Protein AF-A0A6N7PHY9-F1 (afdb_monomer)

pLDDT: mean 91.5, std 14.84, range [43.78, 98.75]

Radius of gyration: 33.47 Å; Cα contacts (8 Å, |Δi|>4): 205; chains: 1; bounding box: 88×59×84 Å

Mean predicted aligned error: 7.91 Å

Sequence (239 aa):
MQRPNRNTIPSKCLDLAGYSERMLGKFSPSIVLMALAAKMKAGAAALAASQQAYEQAVRDILPARVDVKYENFVSDRRVRLTQQKAEIADGRRGGPIATLLFPEGSAPITKLVGASQVKAMVDLEGRLDVAEASWPEAQAEKAEIEERRKQYEAALESRQLAAQKARNLRVARDAAKEAFLTMYVEVMSRVAAEFPRDKPTQDLFFDEVRTRSALATADASDGDEAESDESLESSTTTA

Solvent-accessible surface area (backbone atoms only — not comparable to full-atom values): 13081 Å² total; per-residue (Å²): 133,60,74,83,53,96,82,54,53,70,68,61,54,43,52,42,33,53,50,23,26,57,44,28,54,72,43,66,89,38,67,68,41,41,53,46,20,55,51,38,47,53,39,38,50,52,31,49,54,30,46,51,52,23,53,50,32,56,56,56,35,50,62,32,53,50,45,36,54,51,34,51,52,54,39,39,50,47,53,50,51,52,47,52,52,31,16,56,76,50,74,37,84,74,22,72,58,20,34,68,60,29,77,78,48,58,58,82,42,60,72,44,64,70,69,62,23,49,52,46,48,53,58,40,42,58,35,26,63,68,37,32,86,83,34,72,64,29,57,61,53,32,54,54,50,52,51,39,44,52,54,33,51,50,25,49,50,50,35,50,52,32,53,50,51,25,53,53,30,46,52,52,27,53,51,36,45,53,52,34,49,53,50,52,54,49,48,53,53,50,48,44,65,74,40,70,91,40,58,74,65,52,50,66,40,54,63,75,70,74,48,74,71,56,50,61,52,50,72,64,66,82,73,81,87,86,87,83,86,85,88,81,88,82,84,90,82,88,135

Organism: NCBI:txid889282

Nearest PDB structures (foldseek):
  3zx6-assembly1_A  TM=3.505E-01  e=4.335E+00  Archaeoglobus fulgidus DSM 4304
  3ja6-assembly1_I  TM=2.447E-01  e=2.366E+00  Escherichia coli
  6h2e-assembly1_P-2  TM=2.702E-01  e=4.542E+00  Aeromonas hydrophila subsp. hydrophila AL09-71
  8tid-assembly1_C  TM=2.478E-01  e=6.593E+00  Tetrahymena thermophila

Foldseek 3Di:
DDADDLPQDLVLLLVQLVLLLVLLVVPVVDPLSPVLSVLSVVLSVQLVVLVVQLVVLVVQLVVLVVQLVVLLVVLLVLLLVVLVVQCVLQVHRCHPLSCLLQVPHSCCLSVDGDPSNLVVLVVSLVSLVVCCVVPVCSVVSSVVSVVSSVSNNVSSVSSVVSVVSSVVSVVSSSVSVVVSSVSSVVSLVSLCVVPPPCVVSSVSSGDDPQDPVNVVVVVVVVPPPPDDDDDDDDDDDDD

Secondary structure (DSSP, 8-state):
-PPP-TTS-HHHHHHHHHHHHHHHHTTTT-HHHHHHHHHHHHHHHHHHHHHHHHHHHHHTHHHHHHHHHHHHHHHHHHHHHHHHHHHHHTTSTT-HHHHHH-TT-SHHHHT--THHHHHHHHHHHHHHHHHTTT-TTHHHHHHHHHHHHHHHHHHHHHHHHHHHHHHHHHHHHHHHHHHHHHHHHHHHHHHHHHSTT-HHHHHTTS-----HHHHHHHTTTSS-SS-------------

Structure (mmCIF, N/CA/C/O backbone):
data_AF-A0A6N7PHY9-F1
#
_entry.id   AF-A0A6N7PHY9-F1
#
loop_
_atom_site.group_PDB
_atom_site.id
_atom_site.type_symbol
_atom_site.label_atom_id
_atom_site.label_alt_id
_atom_site.label_comp_id
_atom_site.label_asym_id
_atom_site.label_entity_id
_atom_site.label_seq_id
_atom_site.pdbx_PDB_ins_code
_atom_site.Cartn_x
_atom_site.Cartn_y
_atom_site.Cartn_z
_atom_site.occupancy
_atom_site.B_iso_or_equiv
_atom_site.auth_seq_id
_atom_site.auth_comp_id
_atom_site.auth_asym_id
_atom_site.auth_atom_id
_atom_site.pdbx_PDB_model_num
ATOM 1 N N . MET A 1 1 ? 32.110 -1.539 -24.414 1.00 69.19 1 MET A N 1
ATOM 2 C CA . MET A 1 1 ? 31.009 -0.948 -23.629 1.00 69.19 1 MET A CA 1
ATOM 3 C C . MET A 1 1 ? 30.272 -1.939 -22.747 1.00 69.19 1 MET A C 1
ATOM 5 O O . MET A 1 1 ? 29.957 -3.045 -23.184 1.00 69.19 1 MET A O 1
ATOM 9 N N . GLN A 1 2 ? 29.970 -1.524 -21.515 1.00 79.69 2 GLN A N 1
ATOM 10 C CA . GLN A 1 2 ? 29.138 -2.288 -20.586 1.00 79.69 2 GLN A CA 1
ATOM 11 C C . GLN A 1 2 ? 27.660 -2.159 -20.975 1.00 79.69 2 GLN A C 1
ATOM 13 O O . GLN A 1 2 ? 27.158 -1.056 -21.157 1.00 79.69 2 GLN A O 1
ATOM 18 N N . ARG A 1 3 ? 26.957 -3.287 -21.109 1.00 90.00 3 ARG A N 1
ATOM 19 C CA . ARG A 1 3 ? 25.518 -3.305 -21.414 1.00 90.00 3 ARG A CA 1
ATOM 20 C C . ARG A 1 3 ? 24.707 -3.117 -20.129 1.00 90.00 3 ARG A C 1
ATOM 22 O O . ARG A 1 3 ? 25.119 -3.660 -19.095 1.00 90.00 3 ARG A O 1
ATOM 29 N N . PRO A 1 4 ? 23.560 -2.412 -20.166 1.00 93.38 4 PRO A N 1
ATOM 30 C CA . PRO A 1 4 ? 22.650 -2.413 -19.031 1.00 93.38 4 PRO A CA 1
ATOM 31 C C . PRO A 1 4 ? 22.212 -3.852 -18.737 1.00 93.38 4 PRO A C 1
ATOM 33 O O . PRO A 1 4 ? 22.078 -4.682 -19.639 1.00 93.38 4 PRO A O 1
ATOM 36 N N . ASN A 1 5 ? 22.032 -4.167 -17.459 1.00 94.75 5 ASN A N 1
ATOM 37 C CA . ASN A 1 5 ? 21.693 -5.508 -16.996 1.00 94.75 5 ASN A CA 1
ATOM 38 C C . ASN A 1 5 ? 20.567 -5.457 -15.955 1.00 94.75 5 ASN A C 1
ATOM 40 O O . ASN A 1 5 ? 20.049 -4.393 -15.608 1.00 94.75 5 ASN A O 1
ATOM 44 N N . ARG A 1 6 ? 20.194 -6.624 -15.420 1.00 94.62 6 ARG A N 1
ATOM 45 C CA . ARG A 1 6 ? 19.128 -6.744 -14.413 1.00 94.62 6 ARG A CA 1
ATOM 46 C C . ARG A 1 6 ? 19.364 -5.914 -13.151 1.00 94.62 6 ARG A C 1
ATOM 48 O O . ARG A 1 6 ? 18.397 -5.540 -12.494 1.00 94.62 6 ARG A O 1
ATOM 55 N N . ASN A 1 7 ? 20.611 -5.575 -12.837 1.00 94.19 7 ASN A N 1
ATOM 56 C CA . ASN A 1 7 ? 20.977 -4.784 -11.664 1.00 94.19 7 ASN A CA 1
ATOM 57 C C . ASN A 1 7 ? 21.018 -3.274 -11.954 1.00 94.19 7 ASN A C 1
ATOM 59 O O . ASN A 1 7 ? 20.999 -2.477 -11.019 1.00 94.19 7 ASN A O 1
ATOM 63 N N . THR A 1 8 ? 21.024 -2.855 -13.223 1.00 93.56 8 THR A N 1
ATOM 64 C CA . THR A 1 8 ? 20.948 -1.437 -13.604 1.00 93.56 8 THR A CA 1
ATOM 65 C C . THR A 1 8 ? 19.609 -0.857 -13.157 1.00 93.56 8 THR A C 1
ATOM 67 O O . THR A 1 8 ? 18.561 -1.403 -13.485 1.00 93.56 8 THR A O 1
ATOM 70 N N . ILE A 1 9 ? 19.598 0.220 -12.376 1.00 95.31 9 ILE A N 1
ATOM 71 C CA . ILE A 1 9 ? 18.341 0.820 -11.900 1.00 95.31 9 ILE A CA 1
ATOM 72 C C . ILE A 1 9 ? 17.520 1.412 -13.066 1.00 95.31 9 ILE A C 1
ATOM 74 O O . ILE A 1 9 ? 18.123 1.877 -14.034 1.00 95.31 9 ILE A O 1
ATOM 78 N N . PRO A 1 10 ? 16.171 1.427 -12.991 1.00 95.81 10 PRO A N 1
ATOM 79 C CA . PRO A 1 10 ? 15.324 1.928 -14.078 1.00 95.81 10 PRO A CA 1
ATOM 80 C C . PRO A 1 10 ? 15.673 3.341 -14.552 1.00 95.81 10 PRO A C 1
ATOM 82 O O . PRO A 1 10 ? 15.715 3.561 -15.754 1.00 95.81 10 PRO A O 1
ATOM 85 N N . SER A 1 11 ? 15.996 4.268 -13.643 1.00 95.12 11 SER A N 1
ATOM 86 C CA . SER A 1 11 ? 16.399 5.634 -14.011 1.00 95.12 11 SER A CA 1
ATOM 87 C C . SER A 1 11 ? 17.621 5.648 -14.931 1.00 95.12 11 SER A C 1
ATOM 89 O O . SER A 1 11 ? 17.567 6.240 -16.001 1.00 95.12 11 SER A O 1
ATOM 91 N N . LYS A 1 12 ? 18.674 4.889 -14.602 1.00 94.94 12 LYS A N 1
ATOM 92 C CA . LYS A 1 12 ? 19.865 4.800 -15.457 1.00 94.94 12 LYS A CA 1
ATOM 93 C C . LYS A 1 12 ? 19.560 4.139 -16.804 1.00 94.94 12 LYS A C 1
ATOM 95 O O . LYS A 1 12 ? 20.141 4.528 -17.807 1.00 94.94 12 LYS A O 1
ATOM 100 N N . CYS A 1 13 ? 18.648 3.164 -16.858 1.00 96.06 13 CYS A N 1
ATOM 101 C CA . CYS A 1 13 ? 18.185 2.618 -18.139 1.00 96.06 13 CYS A CA 1
ATOM 102 C C . CYS A 1 13 ? 17.525 3.696 -19.015 1.00 96.06 13 CYS A C 1
ATOM 104 O O . CYS A 1 13 ? 17.762 3.715 -20.220 1.00 96.06 13 CYS A O 1
ATOM 106 N N . LEU A 1 14 ? 16.731 4.591 -18.418 1.00 96.69 14 LEU A N 1
ATOM 107 C CA . LEU A 1 14 ? 16.099 5.706 -19.129 1.00 96.69 14 LEU A CA 1
ATOM 108 C C . LEU A 1 14 ? 17.134 6.727 -19.622 1.00 96.69 14 LEU A C 1
ATOM 110 O O . LEU A 1 14 ? 17.030 7.163 -20.766 1.00 96.69 14 LEU A O 1
ATOM 114 N N . ASP A 1 15 ? 18.160 7.037 -18.824 1.00 95.38 15 ASP A N 1
ATOM 115 C CA . ASP A 1 15 ? 19.250 7.934 -19.242 1.00 95.38 15 ASP A CA 1
ATOM 116 C C . ASP A 1 15 ? 20.000 7.378 -20.461 1.00 95.38 15 ASP A C 1
ATOM 118 O O . ASP A 1 15 ? 20.212 8.084 -21.448 1.00 95.38 15 ASP A O 1
ATOM 122 N N . LEU A 1 16 ? 20.352 6.085 -20.423 1.00 95.50 16 LEU A N 1
ATOM 123 C CA . LEU A 1 16 ? 21.013 5.395 -21.537 1.00 95.50 16 LEU A CA 1
ATOM 124 C C . LEU A 1 16 ? 20.131 5.393 -22.790 1.00 95.50 16 LEU A C 1
ATOM 126 O O . LEU A 1 16 ? 20.620 5.633 -23.890 1.00 95.50 16 LEU A O 1
ATOM 130 N N . ALA A 1 17 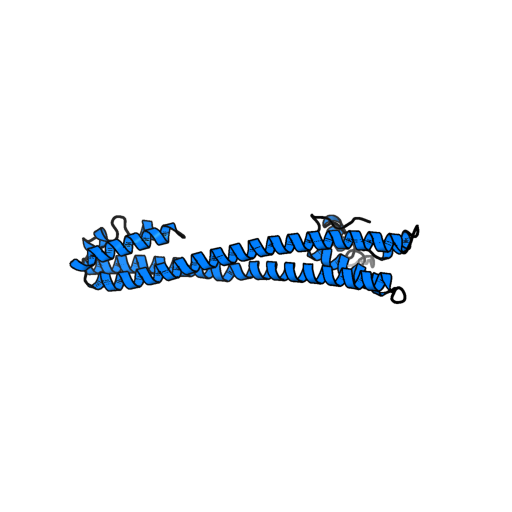? 18.826 5.159 -22.627 1.00 96.19 17 ALA A N 1
ATOM 131 C CA . ALA A 1 17 ? 17.883 5.208 -23.737 1.00 96.19 17 ALA A CA 1
ATOM 132 C C . ALA A 1 17 ? 17.807 6.605 -24.362 1.00 96.19 17 ALA A C 1
ATOM 134 O O . ALA A 1 17 ? 17.827 6.720 -25.585 1.00 96.19 17 ALA A O 1
ATOM 135 N N . GLY A 1 18 ? 17.755 7.653 -23.534 1.00 96.00 18 GLY A N 1
ATOM 136 C CA . GLY A 1 18 ? 17.719 9.042 -23.988 1.00 96.00 18 GLY A CA 1
ATOM 137 C C . GLY A 1 18 ? 18.993 9.447 -24.727 1.00 96.00 18 GLY A C 1
ATOM 138 O O . GLY A 1 18 ? 18.917 10.100 -25.770 1.00 96.00 18 GLY A O 1
ATOM 139 N N . TYR A 1 19 ? 20.159 9.007 -24.241 1.00 96.75 19 TYR A N 1
ATOM 140 C CA . TYR A 1 19 ? 21.423 9.174 -24.957 1.00 96.75 19 TYR A CA 1
ATOM 141 C C . TYR A 1 19 ? 21.376 8.488 -26.327 1.00 96.75 19 TYR A C 1
ATOM 143 O O . TYR A 1 19 ? 21.579 9.144 -27.351 1.00 96.75 19 TYR A O 1
ATOM 151 N N . SER A 1 20 ? 21.043 7.193 -26.363 1.00 96.25 20 SER A N 1
ATOM 152 C CA . SER A 1 20 ? 21.011 6.419 -27.606 1.00 96.25 20 SER A CA 1
ATOM 153 C C . SER A 1 20 ? 19.983 6.941 -28.605 1.00 96.25 20 SER A C 1
ATOM 155 O O . SER A 1 20 ? 20.300 7.058 -29.784 1.00 96.25 20 SER A O 1
ATOM 157 N N . GLU A 1 21 ? 18.778 7.309 -28.162 1.00 96.50 21 GLU A N 1
ATOM 158 C CA . GLU A 1 21 ? 17.758 7.945 -29.009 1.00 96.50 21 GLU A CA 1
ATOM 159 C C . GLU A 1 21 ? 18.306 9.226 -29.643 1.00 96.50 21 GLU A C 1
ATOM 161 O O . GLU A 1 21 ? 18.216 9.410 -30.860 1.00 96.50 21 GLU A O 1
ATOM 166 N N . ARG A 1 22 ? 18.902 10.106 -28.829 1.00 96.69 22 ARG A N 1
ATOM 167 C CA . ARG A 1 22 ? 19.433 11.387 -29.296 1.00 96.69 22 ARG A CA 1
ATOM 168 C C . ARG A 1 22 ? 20.568 11.191 -30.292 1.00 96.69 22 ARG A C 1
ATOM 170 O O . ARG A 1 22 ? 20.602 11.910 -31.289 1.00 96.69 22 ARG A O 1
ATOM 177 N N . MET A 1 23 ? 21.458 10.233 -30.040 1.00 96.75 23 MET A N 1
ATOM 178 C CA . MET A 1 23 ? 22.567 9.909 -30.935 1.00 96.75 23 MET A CA 1
ATOM 179 C C . MET A 1 23 ? 22.084 9.294 -32.245 1.00 96.75 23 MET A C 1
ATOM 181 O O . MET A 1 23 ? 22.457 9.789 -33.303 1.00 96.75 23 MET A O 1
ATOM 185 N N . LEU A 1 24 ? 21.186 8.305 -32.203 1.00 96.06 24 LEU A N 1
ATOM 186 C CA . LEU A 1 24 ? 20.567 7.725 -33.402 1.00 96.06 24 LEU A CA 1
ATOM 187 C C . LEU A 1 24 ? 19.854 8.797 -34.242 1.00 96.06 24 LEU A C 1
ATOM 189 O O . LEU A 1 24 ? 19.986 8.817 -35.464 1.00 96.06 24 LEU A O 1
ATOM 193 N N . GLY A 1 25 ? 19.174 9.745 -33.592 1.00 94.75 25 GLY A N 1
ATOM 194 C CA . GLY A 1 25 ? 18.498 10.862 -34.253 1.00 94.75 25 GLY A CA 1
ATOM 195 C C . GLY A 1 25 ? 19.427 11.844 -34.979 1.00 94.75 25 GLY A C 1
ATOM 196 O O . GLY A 1 25 ? 18.965 12.567 -35.861 1.00 94.75 25 GLY A O 1
ATOM 197 N N . LYS A 1 26 ? 20.732 11.874 -34.664 1.00 96.38 26 LYS A N 1
ATOM 198 C CA . LYS A 1 26 ? 21.713 12.685 -35.412 1.00 96.38 26 LYS A CA 1
ATOM 199 C C . LYS A 1 26 ? 21.994 12.137 -36.810 1.00 96.38 26 LYS A C 1
ATOM 201 O O . LYS A 1 26 ? 22.422 12.899 -37.671 1.00 96.38 26 LYS A O 1
ATOM 206 N N . PHE A 1 27 ? 21.704 10.863 -37.059 1.00 95.00 27 PHE A N 1
ATOM 207 C CA . PHE A 1 27 ? 21.903 10.201 -38.348 1.00 95.00 27 PHE A CA 1
ATOM 208 C C . PHE A 1 27 ? 20.593 10.149 -39.149 1.00 95.00 27 PHE A C 1
ATOM 210 O O . PHE A 1 27 ? 20.215 9.110 -39.689 1.00 95.00 27 PHE A O 1
ATOM 217 N N . SER A 1 28 ? 19.896 11.287 -39.231 1.00 88.62 28 SER A N 1
ATOM 218 C CA . SER A 1 28 ? 18.583 11.417 -39.877 1.00 88.62 28 SER A CA 1
ATOM 219 C C . SER A 1 28 ? 18.492 10.977 -41.350 1.00 88.62 28 SER A C 1
ATOM 221 O O . SER A 1 28 ? 17.391 10.622 -41.763 1.00 88.62 28 SER A O 1
ATOM 223 N N . PRO A 1 29 ? 19.572 10.925 -42.161 1.00 94.25 29 PRO A N 1
ATOM 224 C CA . PRO A 1 29 ? 19.479 10.352 -43.505 1.00 94.25 29 PRO A CA 1
ATOM 225 C C . PRO A 1 29 ? 19.260 8.829 -43.523 1.00 94.25 29 PRO A C 1
ATOM 227 O O . PRO A 1 29 ? 18.778 8.300 -44.524 1.00 94.25 29 PRO A O 1
ATOM 230 N N . SER A 1 30 ? 19.604 8.106 -42.448 1.00 95.69 30 SER A N 1
ATOM 231 C CA . SER A 1 30 ? 19.414 6.652 -42.379 1.00 95.69 30 SER A CA 1
ATOM 232 C C . SER A 1 30 ? 18.032 6.302 -41.828 1.00 95.69 30 SER A C 1
ATOM 234 O O . SER A 1 30 ? 17.755 6.432 -40.633 1.00 95.69 30 SER A O 1
ATOM 236 N N . ILE A 1 31 ? 17.172 5.774 -42.704 1.00 96.38 31 ILE A N 1
ATOM 237 C CA . ILE A 1 31 ? 15.830 5.283 -42.345 1.00 96.38 31 ILE A CA 1
ATOM 238 C C . ILE A 1 31 ? 15.917 4.187 -41.268 1.00 96.38 31 ILE A C 1
ATOM 240 O O . ILE A 1 31 ? 15.084 4.138 -40.361 1.00 96.38 31 ILE A O 1
ATOM 244 N N . VAL A 1 32 ? 16.943 3.329 -41.332 1.00 96.62 32 VAL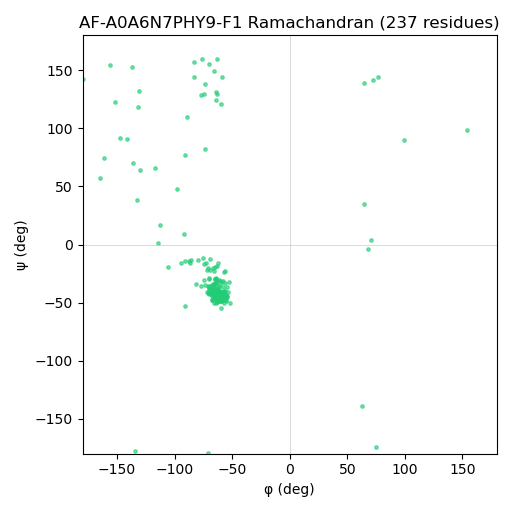 A N 1
ATOM 245 C CA . VAL A 1 32 ? 17.157 2.241 -40.367 1.00 96.62 32 VAL A CA 1
ATOM 246 C C . VAL A 1 32 ? 17.425 2.806 -38.973 1.00 96.62 32 VAL A C 1
ATOM 248 O O . VAL A 1 32 ? 16.752 2.421 -38.016 1.00 96.62 32 VAL A O 1
ATOM 251 N N . LEU A 1 33 ? 18.354 3.757 -38.846 1.00 95.94 33 LEU A N 1
ATOM 252 C CA . LEU A 1 33 ? 18.705 4.351 -37.551 1.00 95.94 33 LEU A CA 1
ATOM 253 C C . LEU A 1 33 ? 17.556 5.179 -36.969 1.00 95.94 33 LEU A C 1
ATOM 255 O O . LEU A 1 33 ? 17.321 5.128 -35.761 1.00 95.94 33 LEU A O 1
ATOM 259 N N . MET A 1 34 ? 16.773 5.856 -37.814 1.00 97.00 34 MET A N 1
ATOM 260 C CA . MET A 1 34 ? 15.540 6.519 -37.382 1.00 97.00 34 MET A CA 1
ATOM 261 C C . MET A 1 34 ? 14.514 5.533 -36.805 1.00 97.00 34 MET A C 1
ATOM 263 O O . MET A 1 34 ? 13.911 5.809 -35.766 1.00 97.00 34 MET A O 1
ATOM 267 N N . ALA A 1 35 ? 14.331 4.368 -37.433 1.00 96.88 35 ALA A N 1
ATOM 268 C CA . ALA A 1 35 ? 13.437 3.333 -36.915 1.00 96.88 35 ALA A CA 1
ATOM 269 C C . ALA A 1 35 ? 13.929 2.769 -35.569 1.00 96.88 35 ALA A C 1
ATOM 271 O O . ALA A 1 35 ? 13.127 2.539 -34.660 1.00 96.88 35 ALA A O 1
ATOM 272 N N . LEU A 1 36 ? 15.247 2.600 -35.401 1.00 97.44 36 LEU A N 1
ATOM 273 C CA . LEU A 1 36 ? 15.843 2.201 -34.122 1.00 97.44 36 LEU A CA 1
ATOM 274 C C . LEU A 1 36 ? 15.659 3.273 -33.040 1.00 97.44 36 LEU A C 1
ATOM 276 O O . LEU A 1 36 ? 15.337 2.922 -31.905 1.00 97.44 36 LEU A O 1
ATOM 280 N N . ALA A 1 37 ? 15.797 4.559 -33.379 1.00 97.19 37 ALA A N 1
ATOM 281 C CA . ALA A 1 37 ? 15.540 5.662 -32.451 1.00 97.19 37 ALA A CA 1
ATOM 282 C C . ALA A 1 37 ? 14.085 5.644 -31.960 1.00 97.19 37 ALA A C 1
ATOM 284 O O . ALA A 1 37 ? 13.831 5.704 -30.758 1.00 97.19 37 ALA A O 1
ATOM 285 N N . ALA A 1 38 ? 13.126 5.472 -32.877 1.00 97.31 38 ALA A N 1
ATOM 286 C CA . ALA A 1 38 ? 11.710 5.355 -32.533 1.00 97.31 38 ALA A CA 1
ATOM 287 C C . ALA A 1 38 ? 11.431 4.140 -31.628 1.00 97.31 38 ALA A C 1
ATOM 289 O O . ALA A 1 38 ? 10.677 4.246 -30.659 1.00 97.31 38 ALA A O 1
ATOM 290 N N . LYS A 1 39 ? 12.077 2.998 -31.900 1.00 97.56 39 LYS A N 1
ATOM 291 C CA . LYS A 1 39 ? 11.979 1.792 -31.067 1.00 97.56 39 LYS A CA 1
ATOM 292 C C . LYS A 1 39 ? 12.560 2.003 -29.664 1.00 97.56 39 LYS A C 1
ATOM 294 O O . LYS A 1 39 ? 11.920 1.617 -28.685 1.00 97.56 39 LYS A O 1
ATOM 299 N N . MET A 1 40 ? 13.725 2.648 -29.562 1.00 97.31 40 MET A N 1
ATOM 300 C CA . MET A 1 40 ? 14.354 3.007 -28.286 1.00 97.31 40 MET A CA 1
ATOM 301 C C . MET A 1 40 ? 13.437 3.919 -27.466 1.00 97.31 40 MET A C 1
ATOM 303 O O . MET A 1 40 ? 13.141 3.615 -26.310 1.00 97.31 40 MET A O 1
ATOM 307 N N . LYS A 1 41 ? 12.900 4.970 -28.098 1.00 97.69 41 LYS A N 1
ATOM 308 C CA . LYS A 1 41 ? 11.947 5.907 -27.495 1.00 97.69 41 LYS A CA 1
ATOM 309 C C . LYS A 1 41 ? 10.696 5.209 -26.967 1.00 97.69 41 LYS A C 1
ATOM 311 O O . LYS A 1 41 ? 10.279 5.457 -25.839 1.00 97.69 41 LYS A O 1
ATOM 316 N N . ALA A 1 42 ? 10.103 4.317 -27.761 1.00 98.12 42 ALA A N 1
ATOM 317 C CA . ALA A 1 42 ? 8.905 3.581 -27.365 1.00 98.12 42 ALA A CA 1
ATOM 318 C C . ALA A 1 42 ? 9.163 2.675 -26.148 1.00 98.12 42 ALA A C 1
ATOM 320 O O . ALA A 1 42 ? 8.376 2.674 -25.200 1.00 98.12 42 ALA A O 1
ATOM 321 N N . GLY A 1 43 ? 10.283 1.943 -26.134 1.00 97.88 43 GLY A N 1
ATOM 322 C CA . GLY A 1 43 ? 10.648 1.108 -24.987 1.00 97.88 43 GLY A CA 1
ATOM 323 C C . GLY A 1 43 ? 10.981 1.925 -23.735 1.00 97.88 43 GLY A C 1
ATOM 324 O O . GLY A 1 43 ? 10.568 1.551 -22.638 1.00 97.88 43 GLY A O 1
ATOM 325 N N . ALA A 1 44 ? 11.662 3.065 -23.890 1.00 97.88 44 ALA A N 1
ATOM 326 C CA . ALA A 1 44 ? 11.932 3.993 -22.794 1.00 97.88 44 ALA A CA 1
ATOM 327 C C . ALA A 1 44 ? 10.636 4.564 -22.203 1.00 97.88 44 ALA A C 1
ATOM 329 O O . ALA A 1 44 ? 10.462 4.557 -20.986 1.00 97.88 44 ALA A O 1
ATOM 330 N N . ALA A 1 45 ? 9.689 4.982 -23.048 1.00 98.44 45 ALA A N 1
ATOM 331 C CA . ALA A 1 45 ? 8.388 5.483 -22.611 1.00 98.44 45 ALA A CA 1
ATOM 332 C C . ALA A 1 45 ? 7.588 4.421 -21.836 1.00 98.44 45 ALA A C 1
ATOM 334 O O . ALA A 1 45 ? 7.021 4.724 -20.786 1.00 98.44 45 ALA A O 1
ATOM 335 N N . ALA A 1 46 ? 7.586 3.166 -22.298 1.00 98.38 46 ALA A N 1
ATOM 336 C CA . ALA A 1 46 ? 6.913 2.064 -21.606 1.00 98.38 46 ALA A CA 1
ATOM 337 C C . ALA A 1 46 ? 7.534 1.763 -20.226 1.00 98.38 46 ALA A C 1
ATOM 339 O O . ALA A 1 46 ? 6.812 1.559 -19.242 1.00 98.38 46 ALA A O 1
ATOM 340 N N . LEU A 1 47 ? 8.870 1.774 -20.133 1.00 98.38 47 LEU A N 1
ATOM 341 C CA . LEU A 1 47 ? 9.584 1.618 -18.864 1.00 98.38 47 LEU A CA 1
ATOM 342 C C . LEU A 1 47 ? 9.303 2.792 -17.915 1.00 98.38 47 LEU A C 1
ATOM 344 O O . LEU A 1 47 ? 9.001 2.562 -16.743 1.00 98.38 47 LEU A O 1
ATOM 348 N N . ALA A 1 48 ? 9.356 4.029 -18.414 1.00 98.38 48 ALA A N 1
ATOM 349 C CA . ALA A 1 48 ? 9.089 5.235 -17.633 1.00 98.38 48 ALA A CA 1
ATOM 350 C C . ALA A 1 48 ? 7.660 5.247 -17.073 1.00 98.38 48 ALA A C 1
ATOM 352 O O . ALA A 1 48 ? 7.476 5.467 -15.878 1.00 98.38 48 ALA A O 1
ATOM 353 N N . ALA A 1 49 ? 6.660 4.919 -17.898 1.00 98.50 49 ALA A N 1
ATOM 354 C CA . ALA A 1 49 ? 5.267 4.824 -17.465 1.00 98.50 49 ALA A CA 1
ATOM 355 C C . ALA A 1 49 ? 5.079 3.766 -16.363 1.00 98.50 49 ALA A C 1
ATOM 357 O O . ALA A 1 49 ? 4.419 4.019 -15.354 1.00 98.50 49 ALA A O 1
ATOM 358 N N . SER A 1 50 ? 5.712 2.597 -16.511 1.00 98.50 50 SER A N 1
ATOM 359 C CA . SER A 1 50 ? 5.640 1.524 -15.509 1.00 98.50 50 SER A CA 1
ATOM 360 C C . SER A 1 50 ? 6.342 1.904 -14.198 1.00 98.50 50 SER A C 1
ATOM 362 O O . SER A 1 50 ? 5.836 1.608 -13.114 1.00 98.50 50 SER A O 1
ATOM 364 N N . GLN A 1 51 ? 7.488 2.590 -14.280 1.00 98.38 51 GLN A N 1
ATOM 365 C CA . GLN A 1 51 ? 8.201 3.123 -13.117 1.00 98.38 51 GLN A CA 1
ATOM 366 C C . GLN A 1 51 ? 7.357 4.170 -12.382 1.00 98.38 51 GLN A C 1
ATOM 368 O O . GLN A 1 51 ? 7.189 4.066 -11.168 1.00 98.38 51 GLN A O 1
ATOM 373 N N . GLN A 1 52 ? 6.783 5.132 -13.108 1.00 98.44 52 GLN A N 1
ATOM 374 C CA . GLN A 1 52 ? 5.937 6.179 -12.539 1.00 98.44 52 GLN A CA 1
ATOM 375 C C . GLN A 1 52 ? 4.696 5.592 -11.856 1.00 98.44 52 GLN A C 1
ATOM 377 O O . GLN A 1 52 ? 4.361 5.988 -10.741 1.00 98.44 52 GLN A O 1
ATOM 382 N N . ALA A 1 53 ? 4.037 4.612 -12.484 1.00 98.31 53 ALA A N 1
ATOM 383 C CA . ALA A 1 53 ? 2.885 3.933 -11.895 1.00 98.31 53 ALA A CA 1
ATOM 384 C C . ALA A 1 53 ? 3.249 3.219 -10.583 1.00 98.31 53 ALA A C 1
ATOM 386 O O . ALA A 1 53 ? 2.511 3.309 -9.600 1.00 98.31 53 ALA A O 1
ATOM 387 N N . TYR A 1 54 ? 4.402 2.542 -10.543 1.00 98.56 54 TYR A N 1
ATOM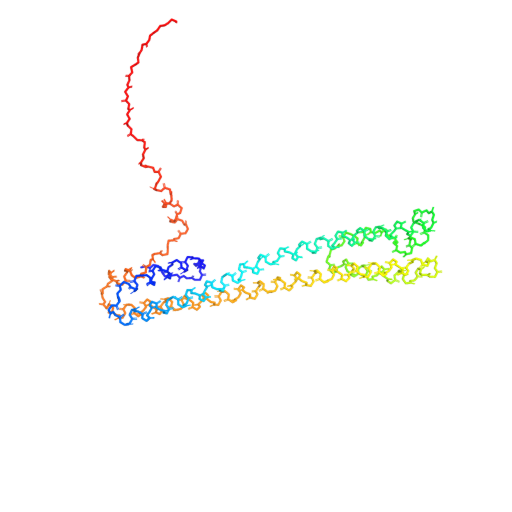 388 C CA . TYR A 1 54 ? 4.905 1.912 -9.324 1.00 98.56 54 TYR A CA 1
ATOM 389 C C . TYR A 1 54 ? 5.207 2.940 -8.223 1.00 98.56 54 TYR A C 1
ATOM 391 O O . TYR A 1 54 ? 4.761 2.764 -7.090 1.00 98.56 54 TYR A O 1
ATOM 399 N N . GLU A 1 55 ? 5.923 4.020 -8.537 1.00 98.06 55 GLU A N 1
ATOM 400 C CA . GLU A 1 55 ? 6.236 5.080 -7.570 1.00 98.06 55 GLU A CA 1
ATOM 401 C C . GLU A 1 55 ? 4.976 5.733 -7.005 1.00 98.06 55 GLU A C 1
ATOM 403 O O . GLU A 1 55 ? 4.875 5.933 -5.793 1.00 98.06 55 GLU A O 1
ATOM 408 N N . GLN A 1 56 ? 3.995 6.010 -7.866 1.00 97.88 56 GLN A N 1
ATOM 409 C CA . GLN A 1 56 ? 2.713 6.548 -7.436 1.00 97.88 56 GLN A CA 1
ATOM 410 C C . GLN A 1 56 ? 1.996 5.573 -6.500 1.00 97.88 56 GLN A C 1
ATOM 412 O O . GLN A 1 56 ? 1.575 5.968 -5.419 1.00 97.88 56 GLN A O 1
ATOM 417 N N . ALA A 1 57 ? 1.942 4.282 -6.836 1.00 97.75 57 ALA A N 1
ATOM 418 C CA . ALA A 1 57 ? 1.315 3.287 -5.970 1.00 97.75 57 ALA A CA 1
ATOM 419 C C . ALA A 1 57 ? 2.019 3.124 -4.614 1.00 97.75 57 ALA A C 1
ATOM 421 O O . ALA A 1 57 ? 1.361 2.828 -3.622 1.00 97.75 57 ALA A O 1
ATOM 422 N N . VAL A 1 58 ? 3.337 3.337 -4.539 1.00 98.00 58 VAL A N 1
ATOM 423 C CA . VAL A 1 58 ? 4.058 3.371 -3.257 1.00 98.00 58 VAL A CA 1
ATOM 424 C C . VAL A 1 58 ? 3.646 4.590 -2.425 1.00 98.00 58 VAL A C 1
ATOM 426 O O . VAL A 1 58 ? 3.464 4.457 -1.214 1.00 98.00 58 VAL A O 1
ATOM 429 N N . ARG A 1 59 ? 3.454 5.759 -3.051 1.00 96.81 59 ARG A N 1
ATOM 430 C CA . ARG A 1 59 ? 2.935 6.961 -2.369 1.00 96.81 59 ARG A CA 1
ATOM 431 C C . ARG A 1 59 ? 1.495 6.759 -1.890 1.00 96.81 59 ARG A C 1
ATOM 433 O O . ARG A 1 59 ? 1.188 7.125 -0.758 1.00 96.81 59 ARG A O 1
ATOM 440 N N . ASP A 1 60 ? 0.662 6.094 -2.690 1.00 93.56 60 ASP A N 1
ATOM 441 C CA . ASP A 1 60 ? -0.741 5.783 -2.372 1.00 93.56 60 ASP A CA 1
ATOM 442 C C . ASP A 1 60 ? -0.901 4.874 -1.130 1.00 93.56 60 ASP A C 1
ATOM 444 O O . ASP A 1 60 ? -1.985 4.798 -0.555 1.00 93.56 60 ASP A O 1
ATOM 448 N N . ILE A 1 61 ? 0.159 4.198 -0.662 1.00 97.00 61 ILE A N 1
ATOM 449 C CA . ILE A 1 61 ? 0.121 3.418 0.591 1.00 97.00 61 ILE A CA 1
ATOM 450 C C . ILE A 1 61 ? 0.025 4.334 1.822 1.00 97.00 61 ILE A C 1
ATOM 452 O O . ILE A 1 61 ? -0.488 3.916 2.863 1.00 97.00 61 ILE A O 1
ATOM 456 N N . LEU A 1 62 ? 0.554 5.561 1.749 1.00 96.69 62 LEU A N 1
ATOM 457 C CA . LEU A 1 62 ? 0.649 6.445 2.910 1.00 96.69 62 LEU A CA 1
ATOM 458 C C . LEU A 1 62 ? -0.730 6.840 3.471 1.00 96.69 62 LEU A C 1
ATOM 460 O O . LEU A 1 62 ? -0.904 6.639 4.675 1.00 96.69 62 LEU A O 1
ATOM 464 N N . PRO A 1 63 ? -1.706 7.310 2.667 1.00 97.50 63 PRO A N 1
ATOM 465 C CA . PRO A 1 63 ? -3.063 7.571 3.151 1.00 97.50 63 PRO A CA 1
ATOM 466 C C . PRO A 1 63 ? -3.667 6.372 3.891 1.00 97.50 63 PRO A C 1
ATOM 468 O O . PRO A 1 63 ? -4.007 6.490 5.062 1.00 97.50 63 PRO A O 1
ATOM 471 N N . ALA A 1 64 ? -3.624 5.174 3.298 1.00 97.12 64 ALA A N 1
ATOM 472 C CA . ALA A 1 64 ? -4.180 3.974 3.928 1.00 97.12 64 ALA A CA 1
ATOM 473 C C . ALA A 1 64 ? -3.500 3.611 5.267 1.00 97.12 64 ALA A C 1
ATOM 475 O O . ALA A 1 64 ? -4.121 3.052 6.169 1.00 97.12 64 ALA A O 1
ATOM 476 N N . ARG A 1 65 ? -2.206 3.926 5.441 1.00 97.88 65 ARG A N 1
ATOM 477 C CA . ARG A 1 65 ? -1.523 3.766 6.740 1.00 97.88 65 ARG A CA 1
ATOM 478 C C . ARG A 1 65 ? -2.006 4.778 7.776 1.00 97.88 65 ARG A C 1
ATOM 480 O O . ARG A 1 65 ? -2.058 4.431 8.957 1.00 97.88 65 ARG A O 1
ATOM 487 N N . VAL A 1 66 ? -2.276 6.011 7.354 1.00 98.44 66 VAL A N 1
ATOM 488 C CA . VAL A 1 66 ? -2.81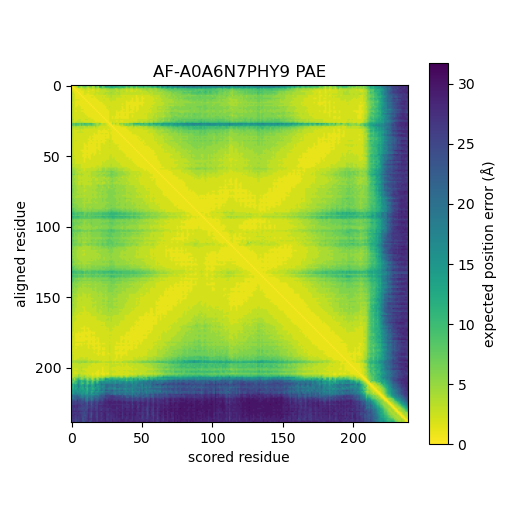3 7.065 8.222 1.00 98.44 66 VAL A CA 1
ATOM 489 C C . VAL A 1 66 ? -4.216 6.684 8.676 1.00 98.44 66 VAL A C 1
ATOM 491 O O . VAL A 1 66 ? -4.460 6.706 9.879 1.00 98.44 66 VAL A O 1
ATOM 494 N N . ASP A 1 67 ? -5.068 6.228 7.760 1.00 98.25 67 ASP A N 1
ATOM 495 C CA . ASP A 1 67 ? -6.446 5.825 8.056 1.00 98.25 67 ASP A CA 1
ATOM 496 C C . ASP A 1 67 ? -6.482 4.682 9.075 1.00 98.25 67 ASP A C 1
ATOM 498 O O . ASP A 1 67 ? -7.123 4.799 10.113 1.00 98.25 67 ASP A O 1
ATOM 502 N N . VAL A 1 68 ? -5.683 3.625 8.879 1.00 98.50 68 VAL A N 1
ATOM 503 C CA . VAL A 1 68 ? -5.569 2.527 9.860 1.00 98.50 68 VAL A CA 1
ATOM 504 C C . VAL A 1 68 ? -5.132 3.036 11.236 1.00 98.50 68 VAL A C 1
ATOM 506 O O . VAL A 1 68 ? -5.643 2.579 12.256 1.00 98.50 68 VAL A O 1
ATOM 509 N N . LYS A 1 69 ? -4.182 3.979 11.294 1.00 98.50 69 LYS A N 1
ATOM 510 C CA . LYS A 1 69 ? -3.718 4.549 12.568 1.00 98.50 69 LYS A CA 1
ATOM 511 C C . LYS A 1 69 ? -4.811 5.382 13.240 1.00 98.50 69 LYS A C 1
ATOM 513 O O . LYS A 1 69 ? -4.945 5.322 14.463 1.00 98.50 69 LYS A O 1
ATOM 518 N N . TYR A 1 70 ? -5.553 6.163 12.460 1.00 98.62 70 TYR A N 1
ATOM 519 C CA . TYR A 1 70 ? -6.652 6.985 12.946 1.00 98.62 70 TYR A CA 1
ATOM 520 C C . TYR A 1 70 ? -7.801 6.118 13.468 1.00 98.62 70 TYR A C 1
ATOM 522 O O . TYR A 1 70 ? -8.201 6.278 14.620 1.00 98.62 70 TYR A O 1
ATOM 530 N N . GLU A 1 71 ? -8.246 5.136 12.687 1.00 98.50 71 GLU A N 1
ATOM 531 C CA . GLU A 1 71 ? -9.340 4.244 13.078 1.00 98.50 71 GLU A CA 1
ATOM 532 C C . GLU A 1 71 ? -8.987 3.384 14.293 1.00 98.50 71 GLU A C 1
ATOM 534 O O . GLU A 1 71 ? -9.821 3.203 15.180 1.00 98.50 71 GLU A O 1
ATOM 539 N N . ASN A 1 72 ? -7.730 2.944 14.420 1.00 98.12 72 ASN A N 1
ATOM 540 C CA . ASN A 1 72 ? -7.246 2.291 15.637 1.00 98.12 72 ASN A CA 1
ATOM 541 C C . ASN A 1 72 ? -7.391 3.209 16.866 1.00 98.12 72 ASN A C 1
ATOM 543 O O . ASN A 1 72 ? -7.892 2.792 17.907 1.00 98.12 72 ASN A O 1
ATOM 547 N N . PHE A 1 73 ? -6.975 4.476 16.750 1.00 98.44 73 PHE A N 1
ATOM 548 C CA . PHE A 1 73 ? -7.075 5.451 17.840 1.00 98.44 73 PHE A CA 1
ATOM 549 C C . PHE A 1 73 ? -8.530 5.749 18.234 1.00 98.44 73 PHE A C 1
ATOM 551 O O . PHE A 1 73 ? -8.854 5.790 19.425 1.00 98.44 73 PHE A O 1
ATOM 558 N N . VAL A 1 74 ? -9.410 5.962 17.253 1.00 98.44 74 VAL A N 1
ATOM 559 C CA . VAL A 1 74 ? -10.822 6.278 17.509 1.00 98.44 74 VAL A CA 1
ATOM 560 C C . VAL A 1 74 ? -11.559 5.066 18.084 1.00 98.44 74 VAL A C 1
ATOM 562 O O . VAL A 1 74 ? -12.311 5.227 19.049 1.00 98.44 74 VAL A O 1
ATOM 565 N N . SER A 1 75 ? -11.289 3.861 17.574 1.00 98.25 75 SER A N 1
ATOM 566 C CA . SER A 1 75 ? -11.844 2.607 18.100 1.00 98.25 75 SER A CA 1
ATOM 567 C C . SER A 1 75 ? -11.419 2.370 19.548 1.00 98.25 75 SER A C 1
ATOM 569 O O . SER A 1 75 ? -12.268 2.156 20.412 1.00 98.25 75 SER A O 1
ATOM 571 N N . ASP A 1 76 ? -10.127 2.519 19.860 1.00 98.56 76 ASP A N 1
ATOM 572 C CA . ASP A 1 76 ? -9.610 2.414 21.230 1.00 98.56 76 ASP A CA 1
ATOM 573 C C . ASP A 1 76 ? -10.294 3.387 22.188 1.00 98.56 76 ASP A C 1
ATOM 575 O O . ASP A 1 76 ? -10.661 3.035 23.314 1.00 98.56 76 ASP A O 1
ATOM 579 N N . ARG A 1 77 ? -10.453 4.640 21.750 1.00 98.44 77 ARG A N 1
ATOM 580 C CA . ARG A 1 77 ? -11.128 5.666 22.540 1.00 98.44 77 ARG A CA 1
ATOM 581 C C . ARG A 1 77 ? -12.583 5.285 22.789 1.00 98.44 77 ARG A C 1
ATOM 583 O O . ARG A 1 77 ? -13.043 5.434 23.919 1.00 98.44 77 ARG A O 1
ATOM 590 N N . ARG A 1 78 ? -13.291 4.784 21.772 1.00 98.56 78 ARG A N 1
ATOM 591 C CA . ARG A 1 78 ? -14.685 4.352 21.912 1.00 98.56 78 ARG A CA 1
ATOM 592 C C . ARG A 1 78 ? -14.820 3.203 22.904 1.00 98.56 78 ARG A C 1
ATOM 594 O O . ARG A 1 78 ? -15.631 3.313 23.812 1.00 98.56 78 ARG A O 1
ATOM 601 N N . VAL A 1 79 ? -13.976 2.175 22.805 1.00 98.62 79 VAL A N 1
ATOM 602 C CA . VAL A 1 79 ? -13.981 1.029 23.733 1.00 98.62 79 VAL A CA 1
ATOM 603 C C . VAL A 1 79 ? -13.810 1.488 25.188 1.00 98.62 79 VAL A C 1
ATOM 605 O O . VAL A 1 79 ? -14.544 1.041 26.069 1.00 98.62 79 VAL A O 1
ATOM 608 N N . ARG A 1 80 ? -12.887 2.424 25.455 1.00 98.62 80 ARG A N 1
ATOM 609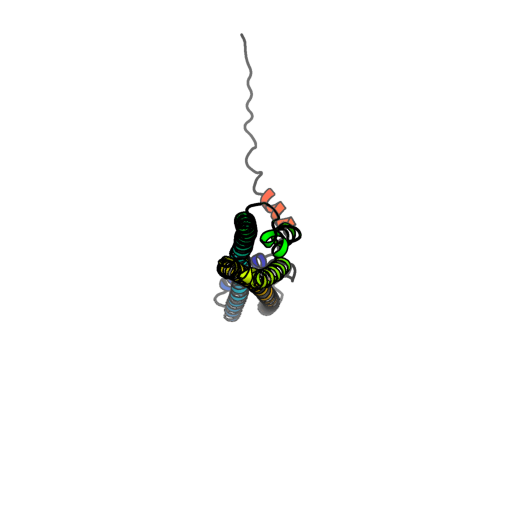 C CA . ARG A 1 80 ? -12.692 2.989 26.805 1.00 98.62 80 ARG A CA 1
ATOM 610 C C . ARG A 1 80 ? -13.896 3.805 27.282 1.00 98.62 80 ARG A C 1
ATOM 612 O O . ARG A 1 80 ? -14.262 3.704 28.449 1.00 98.62 80 ARG A O 1
ATOM 619 N N . LEU A 1 81 ? -14.514 4.594 26.399 1.00 98.50 81 LEU A N 1
ATOM 620 C CA . LEU A 1 81 ? -15.725 5.359 26.721 1.00 98.50 81 LEU A CA 1
ATOM 621 C C . LEU A 1 81 ? -16.911 4.439 27.032 1.00 98.50 81 LEU A C 1
ATOM 623 O O . LEU A 1 81 ? -17.638 4.701 27.983 1.00 98.50 81 LEU A O 1
ATOM 627 N N . THR A 1 82 ? -17.079 3.349 26.285 1.00 98.62 82 THR A N 1
ATOM 628 C CA . THR A 1 82 ? -18.119 2.348 26.552 1.00 98.62 82 THR A CA 1
ATOM 629 C C . THR A 1 82 ? -17.903 1.675 27.910 1.00 98.62 82 THR A C 1
ATOM 631 O O . THR A 1 82 ? -18.855 1.564 28.679 1.00 98.62 82 THR A O 1
ATOM 634 N N . GLN A 1 83 ? -16.658 1.328 28.276 1.00 98.56 83 GLN A N 1
ATOM 635 C CA . GLN A 1 83 ? -16.351 0.850 29.633 1.00 98.56 83 GLN A CA 1
ATOM 636 C C . GLN A 1 83 ? -16.726 1.890 30.698 1.00 98.56 83 GLN A C 1
ATOM 638 O O . GLN A 1 83 ? -17.382 1.553 31.679 1.00 98.56 83 GLN A O 1
ATOM 643 N N . GLN A 1 84 ? -16.344 3.154 30.504 1.00 98.56 84 GLN A N 1
ATOM 644 C CA . GLN A 1 84 ? -16.660 4.223 31.452 1.00 98.56 84 GLN A CA 1
ATOM 645 C C . GLN A 1 84 ? -18.175 4.402 31.627 1.00 98.56 84 GLN A C 1
ATOM 647 O O . GLN A 1 84 ? -18.645 4.563 32.749 1.00 98.56 84 GLN A O 1
ATOM 652 N N . LYS A 1 85 ? -18.948 4.361 30.537 1.00 98.50 85 LYS A N 1
ATOM 653 C CA . LYS A 1 85 ? -20.411 4.464 30.593 1.00 98.50 85 LYS A CA 1
ATOM 654 C C . LYS A 1 85 ? -21.047 3.283 31.328 1.00 98.50 85 LYS A C 1
ATOM 656 O O . LYS A 1 85 ? -21.950 3.509 32.127 1.00 98.50 85 LYS A O 1
ATOM 661 N N . ALA A 1 86 ? -20.541 2.068 31.124 1.00 98.38 86 ALA A N 1
ATOM 662 C CA . ALA A 1 86 ? -20.983 0.894 31.876 1.00 98.38 86 ALA A CA 1
ATOM 663 C C . ALA A 1 86 ? -20.701 1.041 33.384 1.00 98.38 86 ALA A C 1
ATOM 665 O O . ALA A 1 86 ? -21.577 0.795 34.207 1.00 98.38 86 ALA A O 1
ATOM 666 N N . GLU A 1 87 ? -19.512 1.525 33.760 1.00 98.31 87 GLU A N 1
ATOM 667 C CA . GLU A 1 87 ? -19.159 1.788 35.165 1.00 98.31 87 GLU A CA 1
ATOM 668 C C . GLU A 1 87 ? -20.019 2.901 35.797 1.00 98.31 87 GLU A C 1
ATOM 670 O O . GLU A 1 87 ? -20.327 2.845 36.988 1.00 98.31 87 GLU A O 1
ATOM 675 N N . ILE A 1 88 ? -20.431 3.905 35.011 1.00 98.31 88 ILE A N 1
ATOM 676 C CA . ILE A 1 88 ? -21.376 4.944 35.449 1.00 98.31 88 ILE A CA 1
ATOM 677 C C . ILE A 1 88 ? -22.763 4.342 35.691 1.00 98.31 88 ILE A C 1
ATOM 679 O O . ILE A 1 88 ? -23.369 4.644 36.717 1.00 98.31 88 ILE A O 1
ATOM 683 N N . ALA A 1 89 ? -23.246 3.482 34.789 1.00 97.94 89 ALA A N 1
ATOM 684 C CA . ALA A 1 89 ? -24.529 2.795 34.946 1.00 97.94 89 ALA A CA 1
ATOM 685 C C . ALA A 1 89 ? -24.552 1.899 36.198 1.00 97.94 89 ALA A C 1
ATOM 687 O O . ALA A 1 89 ? -25.551 1.853 36.911 1.00 97.94 89 ALA A O 1
ATOM 688 N N . ASP A 1 90 ? -23.425 1.262 36.523 1.00 97.94 90 ASP A N 1
ATOM 689 C CA . ASP A 1 90 ? -23.251 0.488 37.756 1.00 97.94 90 ASP A CA 1
ATOM 690 C C . ASP A 1 90 ? -23.115 1.347 39.032 1.00 97.94 90 ASP A C 1
ATOM 692 O O . ASP A 1 90 ? -23.178 0.824 40.148 1.00 97.94 90 ASP A O 1
ATOM 696 N N . GLY A 1 91 ? -22.835 2.649 38.898 1.00 98.25 91 GLY A N 1
ATOM 697 C CA . GLY A 1 91 ? -22.522 3.554 40.010 1.00 98.25 91 GLY A CA 1
ATOM 698 C C . GLY A 1 91 ? -21.158 3.312 40.677 1.00 98.25 91 GLY A C 1
ATOM 699 O O . GLY A 1 91 ? -20.829 3.973 41.665 1.00 98.25 91 GLY A O 1
ATOM 700 N N . ARG A 1 92 ? -20.347 2.373 40.167 1.00 97.31 92 ARG A N 1
ATOM 701 C CA . ARG A 1 92 ? -19.000 2.064 40.670 1.00 97.31 92 ARG A CA 1
ATOM 702 C C . ARG A 1 92 ? -18.128 1.414 39.598 1.00 97.31 92 ARG A C 1
ATOM 704 O O . ARG A 1 92 ? -18.606 0.699 38.722 1.00 97.31 92 ARG A O 1
ATOM 711 N N . ARG A 1 93 ? -16.811 1.578 39.735 1.00 97.56 93 ARG A N 1
ATOM 712 C CA . ARG A 1 93 ? -15.824 0.912 38.875 1.00 97.56 93 ARG A CA 1
ATOM 713 C C . ARG A 1 93 ? -15.884 -0.609 39.048 1.00 97.56 93 ARG A C 1
ATOM 715 O O . ARG A 1 93 ? -15.833 -1.091 40.178 1.00 97.56 93 ARG A O 1
ATOM 722 N N . GLY A 1 94 ? -15.938 -1.346 37.935 1.00 95.56 94 GLY A N 1
ATOM 723 C CA . GLY A 1 94 ? -16.026 -2.812 37.947 1.00 95.56 94 GLY A CA 1
ATOM 724 C C . GLY A 1 94 ? -17.324 -3.337 38.564 1.00 95.56 94 GLY A C 1
ATOM 725 O O . GLY A 1 94 ? -17.305 -4.332 39.286 1.00 95.56 94 GLY A O 1
ATOM 726 N N . GLY A 1 95 ? -18.437 -2.627 38.370 1.00 97.88 95 GLY A N 1
ATOM 727 C CA . GLY A 1 95 ? -19.746 -3.151 38.734 1.00 97.88 95 GLY A CA 1
ATOM 728 C C . GLY A 1 95 ? -20.218 -4.280 37.806 1.00 97.88 95 GLY A C 1
ATOM 729 O O . GLY A 1 95 ? -19.487 -4.693 36.905 1.00 97.88 95 GLY A O 1
ATOM 730 N N . PRO A 1 96 ? -21.420 -4.830 38.050 1.00 98.31 96 PRO A N 1
ATOM 731 C CA . PRO A 1 96 ? -21.927 -5.988 37.317 1.00 98.31 96 PRO A CA 1
ATOM 732 C C . PRO A 1 96 ? -21.956 -5.818 35.791 1.00 98.31 96 PRO A C 1
ATOM 734 O O . PRO A 1 96 ? -21.507 -6.724 35.087 1.00 98.31 96 PRO A O 1
ATOM 737 N N . ILE A 1 97 ? -22.428 -4.676 35.277 1.00 98.25 97 ILE A N 1
ATOM 738 C CA . ILE A 1 97 ? -22.491 -4.403 33.832 1.00 98.25 97 ILE A CA 1
ATOM 739 C C . ILE A 1 97 ? -21.069 -4.270 33.276 1.00 98.25 97 ILE A C 1
ATOM 741 O O . ILE A 1 97 ? -20.717 -4.904 32.280 1.00 98.25 97 ILE A O 1
ATOM 745 N N . ALA A 1 98 ? -20.212 -3.494 33.942 1.00 98.25 98 ALA A N 1
ATOM 746 C CA . ALA A 1 98 ? -18.830 -3.292 33.526 1.00 98.25 98 ALA A CA 1
ATOM 747 C C . ALA A 1 98 ? -18.022 -4.599 33.532 1.00 98.25 98 ALA A C 1
ATOM 749 O O . ALA A 1 98 ? -17.255 -4.833 32.603 1.00 98.25 98 ALA A O 1
ATOM 750 N N . THR A 1 99 ? -18.198 -5.472 34.527 1.00 98.38 99 THR A N 1
ATOM 751 C CA . THR A 1 99 ? -17.527 -6.781 34.598 1.00 98.38 99 THR A CA 1
ATOM 752 C C . THR A 1 99 ? -18.053 -7.757 33.547 1.00 98.38 99 THR A C 1
ATOM 754 O O . THR A 1 99 ? -17.260 -8.506 32.982 1.00 98.38 99 THR A O 1
ATOM 757 N N . LEU A 1 100 ? -19.355 -7.731 33.237 1.00 98.19 100 LEU A N 1
ATOM 758 C CA . LEU A 1 100 ? -19.930 -8.524 32.146 1.00 98.19 100 LEU A CA 1
ATOM 759 C C . LEU A 1 100 ? -19.314 -8.133 30.793 1.00 98.19 100 LEU A C 1
ATOM 761 O O . LEU A 1 100 ? -18.893 -8.992 30.017 1.00 98.19 100 LEU A O 1
ATOM 765 N N . LEU A 1 101 ? -19.229 -6.829 30.522 1.00 98.19 101 LEU A N 1
ATOM 766 C CA . LEU A 1 101 ? -18.700 -6.308 29.263 1.00 98.19 101 LEU A CA 1
ATOM 767 C C . LEU A 1 101 ? -17.173 -6.361 29.191 1.00 98.19 101 LEU A C 1
ATOM 769 O O . LEU A 1 101 ? -16.621 -6.618 28.127 1.00 98.19 101 LEU A O 1
ATOM 773 N N . PHE A 1 102 ? -16.478 -6.141 30.303 1.00 98.44 102 PHE A N 1
ATOM 774 C CA . PHE A 1 102 ? -15.024 -5.994 30.387 1.00 98.44 102 PHE A CA 1
ATOM 775 C C . PHE A 1 102 ? -14.460 -6.784 31.581 1.00 98.44 102 PHE A C 1
ATOM 777 O O . PHE A 1 102 ? -13.969 -6.179 32.538 1.00 98.44 102 PHE A O 1
ATOM 784 N N . PRO A 1 103 ? -14.465 -8.130 31.531 1.00 98.00 103 PRO A N 1
ATOM 785 C CA . PRO A 1 103 ? -14.053 -8.971 32.661 1.00 98.00 103 PRO A CA 1
ATOM 786 C C . PRO A 1 103 ? -12.604 -8.714 33.100 1.00 98.00 103 PRO A C 1
ATOM 788 O O . PRO A 1 103 ? -12.281 -8.785 34.280 1.00 98.00 103 PRO A O 1
ATOM 791 N N . GLU A 1 104 ? -11.743 -8.340 32.154 1.00 97.62 104 GLU A N 1
ATOM 792 C CA . GLU A 1 104 ? -10.330 -8.007 32.367 1.00 97.62 104 GLU A CA 1
ATOM 793 C C . GLU A 1 104 ? -10.039 -6.512 32.103 1.00 97.62 104 GLU A C 1
ATOM 795 O O . GLU A 1 104 ? -8.896 -6.096 31.888 1.00 97.62 104 GLU A O 1
ATOM 800 N N . GLY A 1 105 ? -11.083 -5.676 32.077 1.00 97.69 105 GLY A N 1
ATOM 801 C CA . GLY A 1 105 ? -11.017 -4.293 31.603 1.00 97.69 105 GLY A CA 1
ATOM 802 C C . GLY A 1 105 ? -10.926 -4.174 30.072 1.00 97.69 105 GLY A C 1
ATOM 803 O O . GLY A 1 105 ? -11.022 -5.152 29.334 1.00 97.69 105 GLY A O 1
ATOM 804 N N . SER A 1 106 ? -10.745 -2.950 29.566 1.00 98.00 106 SER A N 1
ATOM 805 C CA . SER A 1 106 ? -10.619 -2.666 28.121 1.00 98.00 106 SER A CA 1
ATOM 806 C C . SER A 1 106 ? -9.229 -2.942 27.531 1.00 98.00 106 SER A C 1
ATOM 808 O O . SER A 1 106 ? -9.064 -2.981 26.308 1.00 98.00 106 SER A O 1
ATOM 810 N N . ALA A 1 107 ? -8.204 -3.134 28.366 1.00 97.94 107 ALA A N 1
ATOM 811 C CA . ALA A 1 107 ? -6.823 -3.297 27.909 1.00 97.94 107 ALA A CA 1
ATOM 812 C C . ALA A 1 107 ? -6.608 -4.492 26.952 1.00 97.94 107 ALA A C 1
ATOM 814 O O . ALA A 1 107 ? -5.904 -4.292 25.959 1.00 97.94 107 ALA A O 1
ATOM 815 N N . PRO A 1 108 ? -7.216 -5.679 27.158 1.00 98.00 108 PRO A N 1
ATOM 816 C CA . PRO A 1 108 ? -7.092 -6.804 26.226 1.00 98.00 108 PRO A CA 1
ATOM 817 C C . PRO A 1 108 ? -7.658 -6.538 24.830 1.00 98.00 108 PRO A C 1
ATOM 819 O O . PRO A 1 108 ? -7.289 -7.235 23.897 1.00 98.00 108 PRO A O 1
ATOM 822 N N . ILE A 1 109 ? -8.521 -5.530 24.669 1.00 97.56 109 ILE A N 1
ATOM 823 C CA . ILE A 1 109 ? -9.051 -5.113 23.365 1.00 97.56 109 ILE A CA 1
ATOM 824 C C . ILE A 1 109 ? -8.149 -4.025 22.769 1.00 97.56 109 ILE A C 1
ATOM 826 O O . ILE A 1 109 ? -7.652 -4.170 21.659 1.00 97.56 109 ILE A O 1
ATOM 830 N N . THR A 1 110 ? -7.878 -2.958 23.529 1.00 97.94 110 THR A N 1
ATOM 831 C CA . THR A 1 110 ? -7.162 -1.764 23.021 1.00 97.94 110 THR A CA 1
ATOM 832 C C . THR A 1 110 ? -5.649 -1.933 22.839 1.00 97.94 110 THR A C 1
ATOM 834 O O . THR A 1 110 ? -4.992 -1.072 22.268 1.00 97.94 110 THR A O 1
ATOM 837 N N . LYS A 1 111 ? -5.053 -3.015 23.355 1.00 97.44 111 LYS A N 1
ATOM 838 C CA . LYS A 1 111 ? -3.644 -3.356 23.077 1.00 97.44 111 LYS A CA 1
ATOM 839 C C . LYS A 1 111 ? -3.476 -4.175 21.797 1.00 97.44 111 LYS A C 1
ATOM 841 O O . LYS A 1 111 ? -2.349 -4.320 21.322 1.00 97.44 111 LYS A O 1
ATOM 846 N N . LEU A 1 112 ? -4.559 -4.751 21.277 1.00 96.75 112 LEU A N 1
ATOM 847 C CA . LEU A 1 112 ? -4.535 -5.494 20.023 1.00 96.75 112 LEU A CA 1
ATOM 848 C C . LEU A 1 112 ? -4.475 -4.525 18.844 1.00 96.75 112 LEU A C 1
ATOM 850 O O . LEU A 1 112 ? -4.825 -3.358 18.962 1.00 96.75 112 LEU A O 1
ATOM 854 N N . VAL A 1 113 ? -4.037 -5.036 17.695 1.00 96.88 113 VAL A N 1
ATOM 855 C CA . VAL A 1 113 ? -3.979 -4.286 16.437 1.00 96.88 113 VAL A CA 1
ATOM 856 C C . VAL A 1 113 ? -4.469 -5.157 15.285 1.00 96.88 113 VAL A C 1
ATOM 858 O O . VAL A 1 113 ? -4.342 -6.386 15.317 1.00 96.88 113 VAL A O 1
ATOM 861 N N . GLY A 1 114 ? -5.001 -4.526 14.241 1.00 96.94 114 GLY A N 1
ATOM 862 C CA . GLY A 1 114 ? -5.455 -5.211 13.036 1.00 96.94 114 GLY A CA 1
ATOM 863 C C . GLY A 1 114 ? -6.599 -6.197 13.296 1.00 96.94 114 GLY A C 1
ATOM 864 O O . GLY A 1 114 ? -7.506 -5.929 14.081 1.00 96.94 114 GLY A O 1
ATOM 865 N N . ALA A 1 115 ? -6.540 -7.362 12.646 1.00 97.62 115 ALA A N 1
ATOM 866 C CA . ALA A 1 115 ? -7.608 -8.366 12.678 1.00 97.62 115 ALA A CA 1
ATOM 867 C C . ALA A 1 115 ? -7.932 -8.887 14.092 1.00 97.62 115 ALA A C 1
ATOM 869 O O . ALA A 1 115 ? -9.087 -9.182 14.391 1.00 97.62 115 ALA A O 1
ATOM 870 N N . SER A 1 116 ? -6.938 -8.972 14.982 1.00 98.19 116 SER A N 1
ATOM 871 C CA . SER A 1 116 ? -7.159 -9.430 16.359 1.00 98.19 116 SER A CA 1
ATOM 872 C C . SER A 1 116 ? -8.028 -8.456 17.156 1.00 98.19 116 SER A C 1
ATOM 874 O O . SER A 1 116 ? -8.878 -8.889 17.928 1.00 98.19 116 SER A O 1
ATOM 876 N N . GLN A 1 117 ? -7.851 -7.149 16.948 1.00 98.12 117 GLN A N 1
ATOM 877 C CA . GLN A 1 117 ? -8.684 -6.129 17.584 1.00 98.12 117 GLN A CA 1
ATOM 878 C C . GLN A 1 117 ? -10.105 -6.146 17.018 1.00 98.12 117 GLN A C 1
ATOM 880 O O . GLN A 1 117 ? -11.054 -6.097 17.793 1.00 98.12 117 GLN A O 1
ATOM 885 N N . VAL A 1 118 ? -10.256 -6.291 15.694 1.00 98.56 118 VAL A N 1
ATOM 886 C CA . VAL A 1 118 ? -11.572 -6.444 15.045 1.00 98.56 118 VAL A CA 1
ATOM 887 C C . VAL A 1 118 ? -12.338 -7.613 15.663 1.00 98.56 118 VAL A C 1
ATOM 889 O O . VAL A 1 118 ? -13.480 -7.438 16.079 1.00 98.56 118 VAL A O 1
ATOM 892 N N . LYS A 1 119 ? -11.694 -8.777 15.816 1.00 98.50 119 LYS A N 1
ATOM 893 C CA . LYS A 1 119 ? -12.301 -9.944 16.471 1.00 98.50 119 LYS A CA 1
ATOM 894 C C . LYS A 1 119 ? -12.741 -9.635 17.907 1.00 98.50 119 LYS A C 1
ATOM 896 O O . LYS A 1 119 ? -13.871 -9.926 18.275 1.00 98.50 119 LYS A O 1
ATOM 901 N N . ALA A 1 120 ? -11.883 -8.991 18.694 1.00 98.50 120 ALA A N 1
ATOM 902 C CA . ALA A 1 120 ? -12.210 -8.626 20.071 1.00 98.50 120 ALA A CA 1
ATOM 903 C C . ALA A 1 120 ? -13.355 -7.595 20.175 1.00 98.50 120 ALA A C 1
ATOM 905 O O . ALA A 1 120 ? -14.092 -7.596 21.163 1.00 98.50 120 ALA A O 1
ATOM 906 N N . MET A 1 121 ? -13.523 -6.724 19.171 1.00 98.69 121 MET A N 1
ATOM 907 C CA . MET A 1 121 ? -14.671 -5.816 19.073 1.00 98.69 121 MET A CA 1
ATOM 908 C C . MET A 1 121 ? -15.965 -6.571 18.751 1.00 98.69 121 MET A C 1
ATOM 910 O O . MET A 1 121 ? -16.973 -6.285 19.384 1.00 98.69 121 MET A O 1
ATOM 914 N N . VAL A 1 122 ? -15.936 -7.586 17.878 1.00 98.69 122 VAL A N 1
ATOM 915 C CA . VAL A 1 122 ? -17.094 -8.481 17.656 1.00 98.69 122 VAL A CA 1
ATOM 916 C C . VAL A 1 122 ? -17.488 -9.197 18.953 1.00 98.69 122 VAL A C 1
ATOM 918 O O . VAL A 1 122 ? -18.661 -9.244 19.314 1.00 98.69 122 VAL A O 1
ATOM 921 N N . ASP A 1 123 ? -16.508 -9.690 19.714 1.00 98.56 123 ASP A N 1
ATOM 922 C CA . ASP A 1 123 ? -16.773 -10.317 21.015 1.00 98.56 123 ASP A CA 1
ATOM 923 C C . ASP A 1 123 ? -17.350 -9.307 22.034 1.00 98.56 123 ASP A C 1
ATOM 925 O O . ASP A 1 123 ? -18.092 -9.673 22.947 1.00 98.56 123 ASP A O 1
ATOM 929 N N . LEU A 1 124 ? -17.002 -8.017 21.927 1.00 98.62 124 LEU A N 1
ATOM 930 C CA . LEU A 1 124 ? -17.616 -6.946 22.722 1.00 98.62 124 LEU A CA 1
ATOM 931 C C . LEU A 1 124 ? -19.058 -6.655 22.280 1.00 98.62 124 LEU A C 1
ATOM 933 O O . LEU A 1 124 ? -19.914 -6.497 23.145 1.00 98.62 124 LEU A O 1
ATOM 937 N N . GLU A 1 125 ? -19.344 -6.636 20.977 1.00 98.62 125 GLU A N 1
ATOM 938 C CA . GLU A 1 125 ? -20.707 -6.494 20.439 1.00 98.62 125 GLU A CA 1
ATOM 939 C C . GLU A 1 125 ? -21.630 -7.596 20.981 1.00 98.62 125 GLU A C 1
ATOM 941 O O . GLU A 1 125 ? -22.708 -7.294 21.487 1.00 98.62 125 GLU A O 1
ATOM 946 N N . GLY A 1 126 ? -21.172 -8.853 20.984 1.00 98.38 126 GLY A N 1
ATOM 947 C CA . GLY A 1 126 ? -21.940 -9.969 21.548 1.00 98.38 126 GLY A CA 1
ATOM 948 C C . GLY A 1 126 ? -22.176 -9.853 23.060 1.00 98.38 126 GLY A C 1
ATOM 949 O O . GLY A 1 126 ? -23.228 -10.246 23.557 1.00 98.38 126 GLY A O 1
ATOM 950 N N . ARG A 1 127 ? -21.232 -9.271 23.813 1.00 98.56 127 ARG A N 1
ATOM 951 C CA . ARG A 1 127 ? -21.433 -8.978 25.245 1.00 98.56 127 ARG A CA 1
ATOM 952 C C . ARG A 1 127 ? -22.427 -7.836 25.467 1.00 98.56 127 ARG A C 1
ATOM 954 O O . ARG A 1 127 ? -23.194 -7.898 26.425 1.00 98.56 127 ARG A O 1
ATOM 961 N N . LEU A 1 128 ? -22.434 -6.825 24.597 1.00 98.50 128 LEU A N 1
ATOM 962 C CA . LEU A 1 128 ? -23.400 -5.723 24.649 1.00 98.50 128 LEU A CA 1
ATOM 963 C C . LEU A 1 128 ? -24.829 -6.203 24.373 1.00 98.50 128 LEU A C 1
ATOM 965 O O . LEU A 1 128 ? -25.739 -5.754 25.063 1.00 98.50 128 LEU A O 1
ATOM 969 N N . ASP A 1 129 ? -25.014 -7.166 23.467 1.00 98.31 129 ASP A N 1
ATOM 970 C CA . ASP A 1 129 ? -26.321 -7.807 23.244 1.00 98.31 129 ASP A CA 1
ATOM 971 C C . ASP A 1 129 ? -26.866 -8.467 24.514 1.00 98.31 129 ASP A C 1
ATOM 973 O O . ASP A 1 129 ? -28.028 -8.301 24.872 1.00 98.31 129 ASP A O 1
ATOM 977 N N . VAL A 1 130 ? -26.015 -9.194 25.243 1.00 97.94 130 VAL A N 1
ATOM 978 C CA . VAL A 1 130 ? -26.416 -9.838 26.504 1.00 97.94 130 VAL A CA 1
ATOM 979 C C . VAL A 1 130 ? -26.732 -8.800 27.588 1.00 97.94 130 VAL A C 1
ATOM 981 O O . VAL A 1 130 ? -27.620 -9.019 28.413 1.00 97.94 130 VAL A O 1
ATOM 984 N N . ALA A 1 131 ? -26.025 -7.668 27.595 1.00 98.00 131 ALA A N 1
ATOM 985 C CA . ALA A 1 131 ? -26.189 -6.618 28.597 1.00 98.00 131 ALA A CA 1
ATOM 986 C C . ALA A 1 131 ? -27.472 -5.785 28.427 1.00 98.00 131 ALA A C 1
ATOM 988 O O . ALA A 1 131 ? -27.873 -5.134 29.392 1.00 98.00 131 ALA A O 1
ATOM 989 N N . GLU A 1 132 ? -28.134 -5.827 27.264 1.00 97.62 132 GLU A N 1
ATOM 990 C CA . GLU A 1 132 ? -29.331 -5.027 26.944 1.00 97.62 132 GLU A CA 1
ATOM 991 C C . GLU A 1 132 ? -30.457 -5.197 27.977 1.00 97.62 132 GLU A C 1
ATOM 993 O O . GLU A 1 132 ? -31.112 -4.228 28.356 1.00 97.62 132 GLU A O 1
ATOM 998 N N . ALA A 1 133 ? -30.628 -6.408 28.519 1.00 97.00 133 ALA A N 1
ATOM 999 C CA . ALA A 1 133 ? -31.648 -6.696 29.530 1.00 97.00 133 ALA A CA 1
ATOM 1000 C C . ALA A 1 133 ? -31.435 -5.932 30.852 1.00 97.00 133 ALA A C 1
ATOM 1002 O O . ALA A 1 133 ? -32.394 -5.640 31.564 1.00 97.00 133 ALA A O 1
ATOM 1003 N N . SER A 1 134 ? -30.180 -5.633 31.193 1.00 97.38 134 SER A N 1
ATOM 1004 C CA . SER A 1 134 ? -29.790 -4.933 32.425 1.00 97.38 134 SER A CA 1
ATOM 1005 C C . SER A 1 134 ? -29.375 -3.481 32.196 1.00 97.38 134 SER A C 1
ATOM 1007 O O . SER A 1 134 ? -29.346 -2.698 33.141 1.00 97.38 134 SER A O 1
ATOM 1009 N N . TRP A 1 135 ? -29.037 -3.130 30.957 1.00 98.38 135 TRP A N 1
ATOM 1010 C CA . TRP A 1 135 ? -28.503 -1.835 30.569 1.00 98.38 135 TRP A CA 1
ATOM 1011 C C . TRP A 1 135 ? -29.084 -1.415 29.210 1.00 98.38 135 TRP A C 1
ATOM 1013 O O . TRP A 1 135 ? -28.515 -1.758 28.173 1.00 98.38 135 TRP A O 1
ATOM 1023 N N . PRO A 1 136 ? -30.215 -0.685 29.185 1.00 97.06 136 PRO A N 1
ATOM 1024 C CA . PRO A 1 136 ? -30.901 -0.325 27.942 1.00 97.06 136 PRO A CA 1
ATOM 1025 C C . PRO A 1 136 ? -30.033 0.471 26.955 1.00 97.06 136 PRO A C 1
ATOM 1027 O O . PRO A 1 136 ? -30.176 0.327 25.742 1.00 97.06 136 PRO A O 1
ATOM 1030 N N . GLU A 1 137 ? -29.089 1.286 27.442 1.00 97.88 137 GLU A N 1
ATOM 1031 C CA . GLU A 1 137 ? -28.166 2.030 26.579 1.00 97.88 137 GLU A CA 1
ATOM 1032 C C . GLU A 1 137 ? -27.146 1.131 25.853 1.00 97.88 137 GLU A C 1
ATOM 1034 O O . GLU A 1 137 ? -26.506 1.593 24.904 1.00 97.88 137 GLU A O 1
ATOM 1039 N N . ALA A 1 138 ? -27.012 -0.149 26.230 1.00 98.06 138 ALA A N 1
ATOM 1040 C CA . ALA A 1 138 ? -26.102 -1.097 25.584 1.00 98.06 138 ALA A CA 1
ATOM 1041 C C . ALA A 1 138 ? -26.364 -1.231 24.076 1.00 98.06 138 ALA A C 1
ATOM 1043 O O . ALA A 1 138 ? -25.417 -1.382 23.305 1.00 98.06 138 ALA A O 1
ATOM 1044 N N . GLN A 1 139 ? -27.622 -1.104 23.639 1.00 98.19 139 GLN A N 1
ATOM 1045 C CA . GLN A 1 139 ? -27.979 -1.154 22.220 1.00 98.19 139 GLN A CA 1
ATOM 1046 C C . GLN A 1 139 ? -27.359 0.014 21.432 1.00 98.19 139 GLN A C 1
ATOM 1048 O O . GLN A 1 139 ? -26.803 -0.182 20.348 1.00 98.19 139 GLN A O 1
ATOM 1053 N N . ALA A 1 140 ? -27.402 1.228 21.989 1.00 98.12 140 ALA A N 1
ATOM 1054 C CA . ALA A 1 140 ? -26.790 2.405 21.374 1.00 98.12 140 ALA A CA 1
ATOM 1055 C C . ALA A 1 140 ? -25.257 2.296 21.368 1.00 98.12 140 ALA A C 1
ATOM 1057 O O . ALA A 1 140 ? -24.608 2.599 20.367 1.00 98.12 140 ALA A O 1
ATOM 1058 N N . GLU A 1 141 ? -24.674 1.801 22.463 1.00 98.38 141 GLU A N 1
ATOM 1059 C CA . GLU A 1 141 ? -23.236 1.545 22.561 1.00 98.38 141 GLU A CA 1
ATOM 1060 C C . GLU A 1 141 ? -22.756 0.502 21.550 1.00 98.38 141 GLU A C 1
ATOM 1062 O O . GLU A 1 141 ? -21.710 0.692 20.925 1.00 98.38 141 GLU A O 1
ATOM 1067 N N . LYS A 1 142 ? -23.531 -0.570 21.349 1.00 98.44 142 LYS A N 1
ATOM 1068 C CA . LYS A 1 142 ? -23.248 -1.596 20.345 1.00 98.44 142 LYS A CA 1
ATOM 1069 C C . LYS A 1 142 ? -23.216 -0.998 18.948 1.00 98.44 142 LYS A C 1
ATOM 1071 O O . LYS A 1 142 ? -22.249 -1.235 18.233 1.00 98.44 142 LYS A O 1
ATOM 1076 N N . ALA A 1 143 ? -24.219 -0.201 18.580 1.00 98.50 143 ALA A N 1
ATOM 1077 C CA . ALA A 1 143 ? -24.266 0.432 17.265 1.00 98.50 143 ALA A CA 1
ATOM 1078 C C . ALA A 1 143 ? -23.031 1.318 17.011 1.00 98.50 143 ALA A C 1
ATOM 1080 O O . ALA A 1 143 ? -22.447 1.282 15.928 1.00 98.50 143 ALA A O 1
ATOM 1081 N N . GLU A 1 144 ? -22.583 2.071 18.021 1.00 98.44 144 GLU A N 1
ATOM 1082 C CA . GLU A 1 144 ? -21.361 2.874 17.914 1.00 98.44 144 GLU A CA 1
ATOM 1083 C C . GLU A 1 144 ? -20.089 2.015 17.782 1.00 98.44 144 GLU A C 1
ATOM 1085 O O . GLU A 1 144 ? -19.211 2.348 16.984 1.00 98.44 144 GLU A O 1
ATOM 1090 N N . ILE A 1 145 ? -19.960 0.928 18.554 1.00 98.56 145 ILE A N 1
ATOM 1091 C CA . ILE A 1 145 ? -18.815 0.004 18.465 1.00 98.56 145 ILE A CA 1
ATOM 1092 C C . ILE A 1 145 ? -18.784 -0.697 17.105 1.00 98.56 145 ILE A C 1
ATOM 1094 O O . ILE A 1 145 ? -17.720 -0.760 16.488 1.00 98.56 145 ILE A O 1
ATOM 1098 N N . GLU A 1 146 ? -19.936 -1.163 16.624 1.00 98.69 146 GLU A N 1
ATOM 1099 C CA . GLU A 1 146 ? -20.078 -1.836 15.335 1.00 98.69 146 GLU A CA 1
ATOM 1100 C C . GLU A 1 146 ? -19.666 -0.918 14.181 1.00 98.69 146 GLU A C 1
ATOM 1102 O O . GLU A 1 146 ? -18.920 -1.331 13.291 1.00 98.69 146 GLU A O 1
ATOM 1107 N N . GLU A 1 147 ? -20.085 0.348 14.215 1.00 98.62 147 GLU A N 1
ATOM 1108 C CA . GLU A 1 147 ? -19.679 1.334 13.216 1.00 98.62 147 GLU A CA 1
ATOM 1109 C C . GLU A 1 147 ? -18.158 1.548 13.220 1.00 98.62 147 GLU A C 1
ATOM 1111 O O . GLU A 1 147 ? -17.519 1.500 12.168 1.00 98.62 147 GLU A O 1
ATOM 1116 N N . ARG A 1 148 ? -17.537 1.706 14.400 1.00 98.38 148 ARG A N 1
ATOM 1117 C CA . ARG A 1 148 ? -16.070 1.845 14.497 1.00 98.38 148 ARG A CA 1
ATOM 1118 C C . ARG A 1 148 ? -15.334 0.598 14.032 1.00 98.38 148 ARG A C 1
ATOM 1120 O O . ARG A 1 148 ? -14.325 0.712 13.339 1.00 98.38 148 ARG A O 1
ATOM 1127 N N . ARG A 1 149 ? -15.849 -0.591 14.351 1.00 98.62 149 ARG A N 1
ATOM 1128 C CA . ARG A 1 149 ? -15.288 -1.852 13.865 1.00 98.62 149 ARG A CA 1
ATOM 1129 C C . ARG A 1 149 ? -15.314 -1.903 12.337 1.00 98.62 149 ARG A C 1
ATOM 1131 O O . ARG A 1 149 ? -14.287 -2.221 11.742 1.00 98.62 149 ARG A O 1
ATOM 1138 N N . LYS A 1 150 ? -16.448 -1.574 11.707 1.00 98.75 150 LYS A N 1
ATOM 1139 C CA . LYS A 1 150 ? -16.596 -1.558 10.239 1.00 98.75 150 LYS A CA 1
ATOM 1140 C C . LYS A 1 150 ? -15.653 -0.552 9.580 1.00 98.75 150 LYS A C 1
ATOM 1142 O O . LYS A 1 150 ? -15.002 -0.893 8.597 1.00 98.75 150 LYS A O 1
ATOM 1147 N N . GLN A 1 151 ? -15.532 0.654 10.137 1.00 98.56 151 GLN A N 1
ATOM 1148 C CA . GLN A 1 151 ? -14.590 1.671 9.652 1.00 98.56 151 GLN A CA 1
ATOM 1149 C C . GLN A 1 151 ? -13.140 1.177 9.735 1.00 98.56 151 GLN A C 1
ATOM 1151 O O . GLN A 1 151 ? -12.381 1.290 8.770 1.00 98.56 151 GLN A O 1
ATOM 1156 N N . TYR A 1 152 ? -12.766 0.555 10.854 1.00 98.62 152 TYR A N 1
ATOM 1157 C CA . TYR A 1 152 ? -11.426 0.010 11.025 1.00 98.62 152 TYR A CA 1
ATOM 1158 C C . TYR A 1 152 ? -11.139 -1.173 10.091 1.00 98.62 152 TYR A C 1
ATOM 1160 O O . TYR A 1 152 ? -10.064 -1.246 9.495 1.00 98.62 152 TYR A O 1
ATOM 1168 N N . GLU A 1 153 ? -12.104 -2.074 9.909 1.00 98.62 153 GLU A N 1
ATOM 1169 C CA . GLU A 1 153 ? -12.021 -3.195 8.971 1.00 98.62 153 GLU A CA 1
ATOM 1170 C C . GLU A 1 153 ? -11.848 -2.710 7.523 1.00 98.62 153 GLU A C 1
ATOM 1172 O O . GLU A 1 153 ? -10.925 -3.155 6.835 1.00 98.62 153 GLU A O 1
ATOM 1177 N N . ALA A 1 154 ? -12.630 -1.713 7.098 1.00 98.50 154 ALA A N 1
ATOM 1178 C CA . ALA A 1 154 ? -12.493 -1.083 5.787 1.00 98.50 154 ALA A CA 1
ATOM 1179 C C . ALA A 1 154 ? -11.115 -0.418 5.598 1.00 98.50 154 ALA A C 1
ATOM 1181 O O . ALA A 1 154 ? -10.497 -0.541 4.536 1.00 98.50 154 ALA A O 1
ATOM 1182 N N . ALA A 1 155 ? -10.578 0.244 6.630 1.00 98.50 155 ALA A N 1
ATOM 1183 C CA . ALA A 1 155 ? -9.233 0.820 6.583 1.00 98.50 155 ALA A CA 1
ATOM 1184 C C . ALA A 1 155 ? -8.144 -0.263 6.440 1.00 98.50 155 ALA A C 1
ATOM 1186 O O . ALA A 1 155 ? -7.179 -0.095 5.683 1.00 98.50 155 ALA A O 1
ATOM 1187 N N . LEU A 1 156 ? -8.293 -1.398 7.133 1.00 98.31 156 LEU A N 1
ATOM 1188 C CA . LEU A 1 156 ? -7.382 -2.539 7.010 1.00 98.31 156 LEU A CA 1
ATOM 1189 C C . LEU A 1 156 ? -7.430 -3.152 5.606 1.00 98.31 156 LEU A C 1
ATOM 1191 O O . LEU A 1 156 ? -6.368 -3.423 5.037 1.00 98.31 156 LEU A O 1
ATOM 1195 N N . GLU A 1 157 ? -8.621 -3.330 5.036 1.00 98.31 157 GLU A N 1
ATOM 1196 C CA . GLU A 1 157 ? -8.804 -3.814 3.665 1.00 98.31 157 GLU A CA 1
ATOM 1197 C C . GLU A 1 157 ? -8.174 -2.853 2.647 1.00 98.31 157 GLU A C 1
ATOM 1199 O O . GLU A 1 157 ? -7.352 -3.268 1.827 1.00 98.31 157 GLU A O 1
ATOM 1204 N N . SER A 1 158 ? -8.452 -1.551 2.761 1.00 97.88 158 SER A N 1
ATOM 1205 C CA . SER A 1 158 ? -7.856 -0.509 1.915 1.00 97.88 158 SER A CA 1
ATOM 1206 C C . SER A 1 158 ? -6.323 -0.561 1.934 1.00 97.88 158 SER A C 1
ATOM 1208 O O . SER A 1 158 ? -5.668 -0.566 0.885 1.00 97.88 158 SER A O 1
ATOM 1210 N N . ARG A 1 159 ? -5.717 -0.717 3.120 1.00 98.00 159 ARG A N 1
ATOM 1211 C CA . ARG A 1 159 ? -4.262 -0.888 3.259 1.00 98.00 159 ARG A CA 1
ATOM 1212 C C . ARG A 1 159 ? -3.753 -2.147 2.553 1.00 98.00 159 ARG A C 1
ATOM 1214 O O . ARG A 1 159 ? -2.681 -2.103 1.942 1.00 98.00 159 ARG A O 1
ATOM 1221 N N . GLN A 1 160 ? -4.474 -3.263 2.644 1.00 98.06 160 GLN A N 1
ATOM 1222 C CA . GLN A 1 160 ? -4.102 -4.503 1.958 1.00 98.06 160 GLN A CA 1
ATOM 1223 C C . GLN A 1 160 ? -4.184 -4.350 0.436 1.00 98.06 160 GLN A C 1
ATOM 1225 O O . GLN A 1 160 ? -3.242 -4.738 -0.261 1.00 98.06 160 GLN A O 1
ATOM 1230 N N . LEU A 1 161 ? -5.249 -3.727 -0.075 1.00 97.75 161 LEU A N 1
ATOM 1231 C CA . LEU A 1 161 ? -5.434 -3.444 -1.499 1.00 97.75 161 LEU A CA 1
ATOM 1232 C C . LEU A 1 161 ? -4.333 -2.524 -2.040 1.00 97.75 161 LEU A C 1
ATOM 1234 O O . LEU A 1 161 ? -3.725 -2.837 -3.066 1.00 97.75 161 LEU A O 1
ATOM 1238 N N . ALA A 1 162 ? -4.001 -1.444 -1.327 1.00 97.69 162 ALA A N 1
ATOM 1239 C CA . ALA A 1 162 ? -2.914 -0.539 -1.702 1.00 97.69 162 ALA A CA 1
ATOM 1240 C C . ALA A 1 162 ? -1.557 -1.266 -1.754 1.00 97.69 162 ALA A C 1
ATOM 1242 O O . ALA A 1 162 ? -0.805 -1.140 -2.725 1.00 97.69 162 ALA A O 1
ATOM 1243 N N . ALA A 1 163 ? -1.260 -2.098 -0.749 1.00 97.69 163 ALA A N 1
ATOM 1244 C CA . ALA A 1 163 ? -0.042 -2.904 -0.729 1.00 97.69 163 ALA A CA 1
ATOM 1245 C C . ALA A 1 163 ? -0.002 -3.921 -1.884 1.00 97.69 163 ALA A C 1
ATOM 1247 O O . ALA A 1 163 ? 1.041 -4.098 -2.520 1.00 97.69 163 ALA A O 1
ATOM 1248 N N . GLN A 1 164 ? -1.126 -4.574 -2.191 1.00 98.19 164 GLN A N 1
ATOM 1249 C CA . GLN A 1 164 ? -1.215 -5.513 -3.307 1.00 98.19 164 GLN A CA 1
ATOM 1250 C C . GLN A 1 164 ? -1.039 -4.813 -4.659 1.00 98.19 164 GLN A C 1
ATOM 1252 O O . GLN A 1 164 ? -0.279 -5.301 -5.496 1.00 98.19 164 GLN A O 1
ATOM 1257 N N . LYS A 1 165 ? -1.666 -3.647 -4.854 1.00 98.06 165 LYS A N 1
ATOM 1258 C CA . LYS A 1 165 ? -1.503 -2.807 -6.050 1.00 98.06 165 LYS A CA 1
ATOM 1259 C C . LYS A 1 165 ? -0.030 -2.461 -6.280 1.00 98.06 165 LYS A C 1
ATOM 1261 O O . LYS A 1 165 ? 0.480 -2.678 -7.379 1.00 98.06 165 LYS A O 1
ATOM 1266 N N . ALA A 1 166 ? 0.682 -2.009 -5.245 1.00 98.38 166 ALA A N 1
ATOM 1267 C CA . ALA A 1 166 ? 2.109 -1.703 -5.343 1.00 98.38 166 ALA A CA 1
ATOM 1268 C C . ALA A 1 166 ? 2.959 -2.942 -5.687 1.00 98.38 166 ALA A C 1
ATOM 1270 O O . ALA A 1 166 ? 3.873 -2.851 -6.509 1.00 98.38 166 ALA A O 1
ATOM 1271 N N . ARG A 1 167 ? 2.643 -4.119 -5.120 1.00 98.25 167 ARG A N 1
ATOM 1272 C CA . ARG A 1 167 ? 3.309 -5.386 -5.481 1.00 98.25 167 ARG A CA 1
ATOM 1273 C C . ARG A 1 167 ? 3.096 -5.750 -6.950 1.00 98.25 167 ARG A C 1
ATOM 1275 O O . ARG A 1 167 ? 4.068 -6.077 -7.625 1.00 98.25 167 ARG A O 1
ATOM 1282 N N . ASN A 1 168 ? 1.864 -5.656 -7.446 1.00 98.31 168 ASN A N 1
ATOM 1283 C CA . ASN A 1 168 ? 1.535 -5.952 -8.843 1.00 98.31 168 ASN A CA 1
ATOM 1284 C C . ASN A 1 168 ? 2.260 -4.994 -9.801 1.00 98.31 168 ASN A C 1
ATOM 1286 O O . ASN A 1 168 ? 2.853 -5.428 -10.786 1.00 98.31 168 ASN A O 1
ATOM 1290 N N . LEU A 1 169 ? 2.285 -3.698 -9.480 1.00 98.38 169 LEU A N 1
ATOM 1291 C CA . LEU A 1 169 ? 2.969 -2.694 -10.299 1.00 98.38 169 LEU A CA 1
ATOM 1292 C C . LEU A 1 169 ? 4.493 -2.827 -10.254 1.00 98.38 169 LEU A C 1
ATOM 1294 O O . LEU A 1 169 ? 5.153 -2.549 -11.251 1.00 98.38 169 LEU A O 1
ATOM 1298 N N . ARG A 1 170 ? 5.063 -3.324 -9.149 1.00 98.44 170 ARG A N 1
ATOM 1299 C CA . ARG A 1 170 ? 6.484 -3.695 -9.098 1.00 98.44 170 ARG A CA 1
ATOM 1300 C C . ARG A 1 170 ? 6.805 -4.788 -10.115 1.00 98.44 170 ARG A C 1
ATOM 1302 O O . ARG A 1 170 ? 7.773 -4.655 -10.852 1.00 98.44 170 ARG A O 1
ATOM 1309 N N . VAL A 1 171 ? 5.974 -5.831 -10.178 1.00 98.31 171 VAL A N 1
ATOM 1310 C CA . VAL A 1 171 ? 6.128 -6.920 -11.157 1.00 98.31 171 VAL A CA 1
ATOM 1311 C C . VAL A 1 171 ? 5.992 -6.389 -12.586 1.00 98.31 171 VAL A C 1
ATOM 1313 O O . VAL A 1 171 ? 6.822 -6.713 -13.430 1.00 98.31 171 VAL A O 1
ATOM 1316 N N . ALA A 1 172 ? 5.008 -5.524 -12.851 1.00 97.88 172 ALA A N 1
ATOM 1317 C CA . ALA A 1 172 ? 4.834 -4.898 -14.164 1.00 97.88 172 ALA A CA 1
ATOM 1318 C C . ALA A 1 172 ? 6.051 -4.049 -14.574 1.00 97.88 172 ALA A C 1
ATOM 1320 O O . ALA A 1 172 ? 6.531 -4.159 -15.700 1.00 97.88 172 ALA A O 1
ATOM 1321 N N . ARG A 1 173 ? 6.602 -3.257 -13.647 1.00 98.38 173 ARG A N 1
ATOM 1322 C CA . ARG A 1 173 ? 7.844 -2.503 -13.859 1.00 98.38 173 ARG A CA 1
ATOM 1323 C C . ARG A 1 173 ? 9.022 -3.425 -14.165 1.00 98.38 173 ARG A C 1
ATOM 1325 O O . ARG A 1 173 ? 9.783 -3.144 -15.086 1.00 98.38 173 ARG A O 1
ATOM 1332 N N . ASP A 1 174 ? 9.191 -4.501 -13.403 1.00 98.12 174 ASP A N 1
ATOM 1333 C CA . ASP A 1 174 ? 10.300 -5.437 -13.605 1.00 98.12 174 ASP A CA 1
ATOM 1334 C C . ASP A 1 174 ? 10.183 -6.139 -14.970 1.00 98.12 174 ASP A C 1
ATOM 1336 O O . ASP A 1 174 ? 11.173 -6.243 -15.692 1.00 98.12 174 ASP A O 1
ATOM 1340 N N . ALA A 1 175 ? 8.970 -6.505 -15.393 1.00 98.31 175 ALA A N 1
ATOM 1341 C CA . ALA A 1 175 ? 8.711 -7.024 -16.736 1.00 98.31 175 ALA A CA 1
ATOM 1342 C C . ALA A 1 175 ? 9.016 -5.989 -17.838 1.00 98.31 175 ALA A C 1
ATOM 1344 O O . ALA A 1 175 ? 9.684 -6.315 -18.821 1.00 98.31 175 ALA A O 1
ATOM 1345 N N . ALA A 1 176 ? 8.593 -4.731 -17.665 1.00 98.31 176 ALA A N 1
ATOM 1346 C CA . ALA A 1 176 ? 8.902 -3.645 -18.600 1.00 98.31 176 ALA A CA 1
ATOM 1347 C C . ALA A 1 176 ? 10.414 -3.396 -18.712 1.00 98.31 176 ALA A C 1
ATOM 1349 O O . ALA A 1 176 ? 10.930 -3.126 -19.797 1.00 98.31 176 ALA A O 1
ATOM 1350 N N . LYS A 1 177 ? 11.146 -3.540 -17.603 1.00 98.25 177 LYS A N 1
ATOM 1351 C CA . LYS A 1 177 ? 12.605 -3.447 -17.583 1.00 98.25 177 LYS A CA 1
ATOM 1352 C C . LYS A 1 177 ? 13.259 -4.589 -18.358 1.00 98.25 177 LYS A C 1
ATOM 1354 O O . LYS A 1 177 ? 14.141 -4.323 -19.165 1.00 98.25 177 LYS A O 1
ATOM 1359 N N . GLU A 1 178 ? 12.840 -5.837 -18.159 1.00 98.25 178 GLU A N 1
ATOM 1360 C CA . GLU A 1 178 ? 13.368 -6.976 -18.930 1.00 98.25 178 GLU A CA 1
ATOM 1361 C C . GLU A 1 178 ? 13.102 -6.817 -20.437 1.00 98.25 178 GLU A C 1
ATOM 1363 O O . GLU A 1 178 ? 13.993 -7.054 -21.260 1.00 98.25 178 GLU A O 1
ATOM 1368 N N . ALA A 1 179 ? 11.905 -6.346 -20.804 1.00 98.31 179 ALA A N 1
ATOM 1369 C CA . ALA A 1 179 ? 11.563 -6.033 -22.189 1.00 98.31 179 ALA A CA 1
ATOM 1370 C C . ALA A 1 179 ? 12.463 -4.923 -22.760 1.00 98.31 179 ALA A C 1
ATOM 1372 O O . ALA A 1 179 ? 12.986 -5.059 -23.867 1.00 98.31 179 ALA A O 1
ATOM 1373 N N . PHE A 1 180 ? 12.707 -3.861 -21.985 1.00 98.25 180 PHE A N 1
ATOM 1374 C CA . PHE A 1 180 ? 13.631 -2.791 -22.357 1.00 98.25 180 PHE A CA 1
ATOM 1375 C C . PHE A 1 180 ? 15.060 -3.309 -22.565 1.00 98.25 180 PHE A C 1
ATOM 1377 O O . PHE A 1 180 ? 15.669 -2.998 -23.583 1.00 98.25 180 PHE A O 1
ATOM 1384 N N . LEU A 1 181 ? 15.594 -4.122 -21.646 1.00 97.81 181 LEU A N 1
ATOM 1385 C CA . LEU A 1 181 ? 16.949 -4.678 -21.761 1.00 97.81 181 LEU A CA 1
ATOM 1386 C C . LEU A 1 181 ? 17.102 -5.536 -23.023 1.00 97.81 181 LEU A C 1
ATOM 1388 O O . LEU A 1 181 ? 18.104 -5.429 -23.730 1.00 97.81 181 LEU A O 1
ATOM 1392 N N . THR A 1 182 ? 16.089 -6.346 -23.332 1.00 98.12 182 THR A N 1
ATOM 1393 C CA . THR A 1 182 ? 16.054 -7.164 -24.552 1.00 98.12 182 THR A CA 1
ATOM 1394 C C . THR A 1 182 ? 16.051 -6.284 -25.803 1.00 98.12 182 THR A C 1
ATOM 1396 O O . THR A 1 182 ? 16.861 -6.485 -26.708 1.00 98.12 182 THR A O 1
ATOM 1399 N N . MET A 1 183 ? 15.191 -5.262 -25.826 1.00 98.06 183 MET A N 1
ATOM 1400 C CA . MET A 1 183 ? 15.123 -4.283 -26.912 1.00 98.06 183 MET A CA 1
ATOM 1401 C C . MET A 1 183 ? 16.451 -3.534 -27.088 1.00 98.06 183 MET A C 1
ATOM 1403 O O . MET A 1 183 ? 16.915 -3.381 -28.215 1.00 98.06 183 MET A O 1
ATOM 1407 N N . TYR A 1 184 ? 17.099 -3.121 -25.997 1.00 97.50 184 TYR A N 1
ATOM 1408 C CA . TYR A 1 184 ? 18.372 -2.402 -26.036 1.00 97.50 184 TYR A CA 1
ATOM 1409 C C . TYR A 1 184 ? 19.470 -3.244 -26.699 1.00 97.50 184 TYR A C 1
ATOM 1411 O O . TYR A 1 184 ? 20.194 -2.759 -27.568 1.00 97.50 184 TYR A O 1
ATOM 1419 N N . VAL A 1 185 ? 19.561 -4.533 -26.349 1.00 97.00 185 VAL A N 1
ATOM 1420 C CA . VAL A 1 185 ? 20.502 -5.477 -26.980 1.00 97.00 185 VAL A CA 1
ATOM 1421 C C . VAL A 1 185 ? 20.195 -5.670 -28.466 1.00 97.00 185 VAL A C 1
ATOM 1423 O O . VAL A 1 185 ? 21.118 -5.762 -29.282 1.00 97.00 185 VAL A O 1
ATOM 1426 N N . GLU A 1 186 ? 18.917 -5.712 -28.840 1.00 97.50 186 GLU A N 1
ATOM 1427 C CA . GLU A 1 186 ? 18.514 -5.781 -30.243 1.00 97.50 186 GLU A CA 1
ATOM 1428 C C . GLU A 1 186 ? 18.959 -4.530 -31.014 1.00 97.50 186 GLU A C 1
ATOM 1430 O O . GLU A 1 186 ? 19.571 -4.657 -32.075 1.00 97.50 186 GLU A O 1
ATOM 1435 N N . VAL A 1 187 ? 18.725 -3.331 -30.466 1.00 97.31 187 VAL A N 1
ATOM 1436 C CA . VAL A 1 187 ? 19.156 -2.063 -31.078 1.00 97.31 187 VAL A CA 1
ATOM 1437 C C . VAL A 1 187 ? 20.675 -2.029 -31.236 1.00 97.31 187 VAL A C 1
ATOM 1439 O O . VAL A 1 187 ? 21.155 -1.738 -32.329 1.00 97.31 187 VAL A O 1
ATOM 1442 N N . MET A 1 188 ? 21.436 -2.418 -30.208 1.00 96.19 188 MET A N 1
ATOM 1443 C CA . MET A 1 188 ? 22.896 -2.556 -30.304 1.00 96.19 188 MET A CA 1
ATOM 1444 C C . MET A 1 188 ? 23.330 -3.480 -31.442 1.00 96.19 188 MET A C 1
ATOM 1446 O O . MET A 1 188 ? 24.245 -3.158 -32.196 1.00 96.19 188 MET A O 1
ATOM 1450 N N . SER A 1 189 ? 22.668 -4.628 -31.578 1.00 96.88 189 SER A N 1
ATOM 1451 C CA . SER A 1 189 ? 23.003 -5.611 -32.612 1.00 96.88 189 SER A CA 1
ATOM 1452 C C . SER A 1 189 ? 22.700 -5.079 -34.016 1.00 96.88 189 SER A C 1
ATOM 1454 O O . SER A 1 189 ? 23.459 -5.333 -34.948 1.00 96.88 189 SER A O 1
ATOM 1456 N N . ARG A 1 190 ? 21.619 -4.303 -34.172 1.00 97.38 190 ARG A N 1
ATOM 1457 C CA . ARG A 1 190 ? 21.255 -3.655 -35.440 1.00 97.38 190 ARG A CA 1
ATOM 1458 C C . ARG A 1 190 ? 22.213 -2.525 -35.811 1.00 97.38 190 ARG A C 1
ATOM 1460 O O . ARG A 1 190 ? 22.623 -2.462 -36.961 1.00 97.38 190 ARG A O 1
ATOM 1467 N N . VAL A 1 191 ? 22.628 -1.700 -34.849 1.00 96.62 191 VAL A N 1
ATOM 1468 C CA . VAL A 1 191 ? 23.665 -0.674 -35.065 1.00 96.62 191 VAL A CA 1
ATOM 1469 C C . VAL A 1 191 ? 24.986 -1.318 -35.493 1.00 96.62 191 VAL A C 1
ATOM 1471 O O . VAL A 1 191 ? 25.612 -0.866 -36.447 1.00 96.62 191 VAL A O 1
ATOM 1474 N N . ALA A 1 192 ? 25.388 -2.418 -34.851 1.00 96.50 192 ALA A N 1
ATOM 1475 C CA . ALA A 1 192 ? 26.595 -3.148 -35.237 1.00 96.50 192 ALA A CA 1
ATOM 1476 C C . ALA A 1 192 ? 26.514 -3.748 -36.654 1.00 96.50 192 ALA A C 1
ATOM 1478 O O . ALA A 1 192 ? 27.537 -3.852 -37.331 1.00 96.50 192 ALA A O 1
ATOM 1479 N N . ALA A 1 193 ? 25.315 -4.138 -37.100 1.00 97.00 193 ALA A N 1
ATOM 1480 C CA . ALA A 1 193 ? 25.080 -4.627 -38.457 1.00 97.00 193 ALA A CA 1
ATOM 1481 C C . ALA A 1 193 ? 25.113 -3.504 -39.508 1.00 97.00 193 ALA A C 1
ATOM 1483 O O . ALA A 1 193 ? 25.592 -3.741 -40.613 1.00 97.00 193 ALA A O 1
ATOM 1484 N N . GLU A 1 194 ? 24.641 -2.302 -39.162 1.00 96.88 194 GLU A N 1
ATOM 1485 C CA . GLU A 1 194 ? 24.672 -1.122 -40.040 1.00 96.88 194 GLU A CA 1
ATOM 1486 C C . GLU A 1 194 ? 26.103 -0.599 -40.252 1.00 96.88 194 GLU A C 1
ATOM 1488 O O . GLU A 1 194 ? 26.461 -0.182 -41.351 1.00 96.88 194 GLU A O 1
ATOM 1493 N N . PHE A 1 195 ? 26.949 -0.675 -39.218 1.00 96.12 195 PH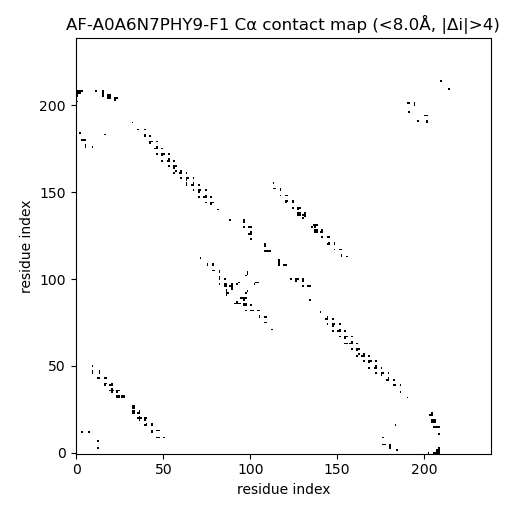E A N 1
ATOM 1494 C CA . PHE A 1 195 ? 28.336 -0.196 -39.241 1.00 96.12 195 PHE A CA 1
ATOM 1495 C C . PHE A 1 195 ? 29.339 -1.339 -39.034 1.00 96.12 195 PHE A C 1
ATOM 1497 O O . PHE A 1 195 ? 30.021 -1.390 -38.006 1.00 96.12 195 PHE A O 1
ATOM 1504 N N . PRO A 1 196 ? 29.459 -2.301 -39.964 1.00 96.75 196 PRO A N 1
ATOM 1505 C CA . PRO A 1 196 ? 30.315 -3.461 -39.761 1.00 96.75 196 PRO A CA 1
ATOM 1506 C C . PRO A 1 196 ? 31.787 -3.043 -39.632 1.00 96.75 196 PRO A C 1
ATOM 1508 O O . PRO A 1 196 ? 32.328 -2.350 -40.486 1.00 96.75 196 PRO A O 1
ATOM 1511 N N . ARG A 1 197 ? 32.457 -3.526 -38.575 1.00 95.62 197 ARG A N 1
ATOM 1512 C CA . ARG A 1 197 ? 33.881 -3.272 -38.242 1.00 95.62 197 ARG A CA 1
ATOM 1513 C C . ARG A 1 197 ? 34.237 -1.837 -37.828 1.00 95.62 197 ARG A C 1
ATOM 1515 O O . ARG A 1 197 ? 35.367 -1.626 -37.394 1.00 95.62 197 ARG A O 1
ATOM 1522 N N . ASP A 1 198 ? 33.301 -0.897 -37.864 1.00 96.88 198 ASP A N 1
ATOM 1523 C CA . ASP A 1 198 ? 33.515 0.473 -37.395 1.00 96.88 198 ASP A CA 1
ATOM 1524 C C . ASP A 1 198 ? 33.127 0.609 -35.913 1.00 96.88 198 ASP A C 1
ATOM 1526 O O . ASP A 1 198 ? 32.052 1.090 -35.553 1.00 96.88 198 ASP A O 1
ATOM 1530 N N . LYS A 1 199 ? 34.007 0.112 -35.034 1.00 94.81 199 LYS A N 1
ATOM 1531 C CA . LYS A 1 199 ? 33.801 0.185 -33.579 1.00 94.81 199 LYS A CA 1
ATOM 1532 C C . LYS A 1 199 ? 33.674 1.623 -33.059 1.00 94.81 199 LYS A C 1
ATOM 1534 O O . LYS A 1 199 ? 32.756 1.841 -32.279 1.00 94.81 199 LYS A O 1
ATOM 1539 N N . PRO A 1 200 ? 34.514 2.594 -33.477 1.00 94.88 200 PRO A N 1
ATOM 1540 C CA . PRO A 1 200 ? 34.375 3.977 -33.021 1.00 94.88 200 PRO A CA 1
ATOM 1541 C C . PRO A 1 200 ? 32.980 4.557 -33.282 1.00 94.88 200 PRO A C 1
ATOM 1543 O O . PRO A 1 200 ? 32.396 5.170 -32.392 1.00 94.88 200 PRO A O 1
ATOM 1546 N N . THR A 1 201 ? 32.411 4.309 -34.466 1.00 93.75 201 THR A N 1
ATOM 1547 C CA . THR A 1 201 ? 31.057 4.777 -34.790 1.00 93.75 201 THR A CA 1
ATOM 1548 C C . THR A 1 201 ? 29.985 4.010 -34.020 1.00 93.75 201 THR A C 1
ATOM 1550 O O . THR A 1 201 ? 29.064 4.630 -33.495 1.00 93.75 201 THR A O 1
ATOM 1553 N N . GLN A 1 202 ? 30.103 2.681 -33.889 1.00 94.81 202 GLN A N 1
ATOM 1554 C CA . GLN A 1 202 ? 29.196 1.888 -33.042 1.00 94.81 202 GLN A CA 1
ATOM 1555 C C . GLN A 1 202 ? 29.185 2.395 -31.599 1.00 94.81 202 GLN A C 1
ATOM 1557 O O . GLN A 1 202 ? 28.124 2.450 -30.970 1.00 94.81 202 GLN A O 1
ATOM 1562 N N . ASP A 1 203 ? 30.360 2.770 -31.091 1.00 93.50 203 ASP A N 1
ATOM 1563 C CA . ASP A 1 203 ? 30.514 3.184 -29.711 1.00 93.50 203 ASP A CA 1
ATOM 1564 C C . ASP A 1 203 ? 29.897 4.570 -29.435 1.00 93.50 203 ASP A C 1
ATOM 1566 O O . ASP A 1 203 ? 29.476 4.865 -28.322 1.00 93.50 203 ASP A O 1
ATOM 1570 N N . LEU A 1 204 ? 29.727 5.399 -30.465 1.00 94.38 204 LEU A N 1
ATOM 1571 C CA . LEU A 1 204 ? 29.083 6.708 -30.354 1.00 94.38 204 LEU A CA 1
ATOM 1572 C C . LEU A 1 204 ? 27.587 6.620 -29.982 1.00 94.38 204 LEU A C 1
ATOM 1574 O O . LEU A 1 204 ? 27.006 7.586 -29.495 1.00 94.38 204 LEU A O 1
ATOM 1578 N N . PHE A 1 205 ? 26.925 5.489 -30.249 1.00 94.31 205 PHE A N 1
ATOM 1579 C CA . PHE A 1 205 ? 25.474 5.351 -30.065 1.00 94.31 205 PHE A CA 1
ATOM 1580 C C . PHE A 1 205 ? 25.054 4.954 -28.653 1.00 94.31 205 PHE A C 1
ATOM 1582 O O . PHE A 1 205 ? 23.863 5.013 -28.335 1.00 94.31 205 PHE A O 1
ATOM 1589 N N . PHE A 1 206 ? 25.983 4.519 -27.807 1.00 94.00 206 PHE A N 1
ATOM 1590 C CA . PHE A 1 206 ? 25.659 4.001 -26.485 1.00 94.00 206 PHE A CA 1
ATOM 1591 C C . PHE A 1 206 ? 26.554 4.673 -25.447 1.00 94.00 206 PHE A C 1
ATOM 1593 O O . PHE A 1 206 ? 27.757 4.784 -25.633 1.00 94.00 206 PHE A O 1
ATOM 1600 N N . ASP A 1 207 ? 25.949 5.154 -24.365 1.00 90.25 207 ASP A N 1
ATOM 1601 C CA . ASP A 1 207 ? 26.698 5.715 -23.242 1.00 90.25 207 ASP A CA 1
ATOM 1602 C C . ASP A 1 207 ? 27.176 4.589 -22.318 1.00 90.25 207 ASP A C 1
ATOM 1604 O O . ASP A 1 207 ? 26.612 3.485 -22.276 1.00 90.25 207 ASP A O 1
ATOM 1608 N N . GLU A 1 208 ? 28.220 4.866 -21.547 1.00 83.44 208 GLU A N 1
ATOM 1609 C CA . GLU A 1 208 ? 28.732 3.917 -20.578 1.00 83.44 208 GLU A CA 1
ATOM 1610 C C . GLU A 1 208 ? 27.813 3.811 -19.358 1.00 83.44 208 GLU A C 1
ATOM 1612 O O . GLU A 1 208 ? 27.334 4.785 -18.762 1.00 83.44 208 GLU A O 1
ATOM 1617 N N . VAL A 1 209 ? 27.610 2.573 -18.907 1.00 76.06 209 VAL A N 1
ATOM 1618 C CA . VAL A 1 209 ? 26.960 2.308 -17.626 1.00 76.06 209 VAL A CA 1
ATOM 1619 C C . VAL A 1 209 ? 27.943 2.657 -16.507 1.00 76.06 209 VAL A C 1
ATOM 1621 O O . VAL A 1 209 ? 28.611 1.783 -15.961 1.00 76.06 209 VAL A O 1
ATOM 1624 N N . ARG A 1 210 ? 28.039 3.939 -16.139 1.00 69.88 210 ARG A N 1
ATOM 1625 C CA . ARG A 1 210 ? 28.822 4.353 -14.966 1.00 69.88 210 ARG A CA 1
ATOM 1626 C C . ARG A 1 210 ? 28.255 3.676 -13.718 1.00 69.88 210 ARG A C 1
ATOM 1628 O O . ARG A 1 210 ? 27.074 3.820 -13.392 1.00 69.88 210 ARG A O 1
ATOM 1635 N N . THR A 1 211 ? 29.084 2.894 -13.032 1.00 59.47 211 THR A N 1
ATOM 1636 C CA . THR A 1 211 ? 28.714 2.292 -11.747 1.00 59.47 211 THR A CA 1
ATOM 1637 C C . THR A 1 211 ? 28.633 3.386 -10.676 1.00 59.47 211 THR A C 1
ATOM 1639 O O . THR A 1 211 ? 29.283 4.422 -10.795 1.00 59.47 211 THR A O 1
ATOM 1642 N N . ARG A 1 212 ? 27.850 3.177 -9.602 1.00 56.09 212 ARG A N 1
ATOM 1643 C CA . ARG A 1 212 ? 27.739 4.155 -8.493 1.00 56.09 212 ARG A CA 1
ATOM 1644 C C . ARG A 1 212 ? 29.098 4.576 -7.922 1.00 56.09 212 ARG A C 1
ATOM 1646 O O . ARG A 1 212 ? 29.237 5.720 -7.515 1.00 56.09 212 ARG A O 1
ATOM 1653 N N . SER A 1 213 ? 30.080 3.670 -7.924 1.00 54.44 213 SER A N 1
ATOM 1654 C CA . SER A 1 213 ? 31.451 3.969 -7.498 1.00 54.44 213 SER A CA 1
ATOM 1655 C C . SER A 1 213 ? 32.115 5.016 -8.392 1.00 54.44 213 SER A C 1
ATOM 1657 O O . SER A 1 213 ? 32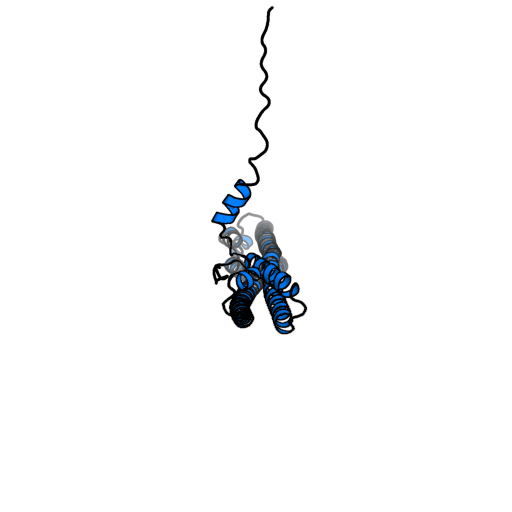.770 5.901 -7.873 1.00 54.44 213 SER A O 1
ATOM 1659 N N . ALA A 1 214 ? 31.927 4.938 -9.711 1.00 56.41 214 ALA A N 1
ATOM 1660 C CA . ALA A 1 214 ? 32.537 5.867 -10.661 1.00 56.41 214 ALA A CA 1
ATOM 1661 C C . ALA A 1 214 ? 31.870 7.254 -10.651 1.00 56.41 214 ALA A C 1
ATOM 1663 O O . ALA A 1 214 ? 32.536 8.255 -10.881 1.00 56.41 214 ALA A O 1
ATOM 1664 N N . LEU A 1 215 ? 30.565 7.323 -10.357 1.00 56.06 215 LEU A N 1
ATOM 1665 C CA . LEU A 1 215 ? 29.842 8.592 -10.190 1.00 56.06 215 LEU A CA 1
ATOM 1666 C C . LEU A 1 215 ? 30.309 9.362 -8.947 1.00 56.06 215 LEU A C 1
ATOM 1668 O O . LEU A 1 215 ? 30.564 10.553 -9.042 1.00 56.06 215 LEU A O 1
ATOM 1672 N N . ALA A 1 216 ? 30.506 8.672 -7.818 1.00 58.78 216 ALA A N 1
ATOM 1673 C CA . ALA A 1 216 ? 31.005 9.299 -6.592 1.00 58.78 216 ALA A CA 1
ATOM 1674 C C . ALA A 1 216 ? 32.434 9.860 -6.736 1.00 58.78 216 ALA A C 1
ATOM 1676 O O . ALA A 1 216 ? 32.783 10.821 -6.062 1.00 58.78 216 ALA A O 1
ATOM 1677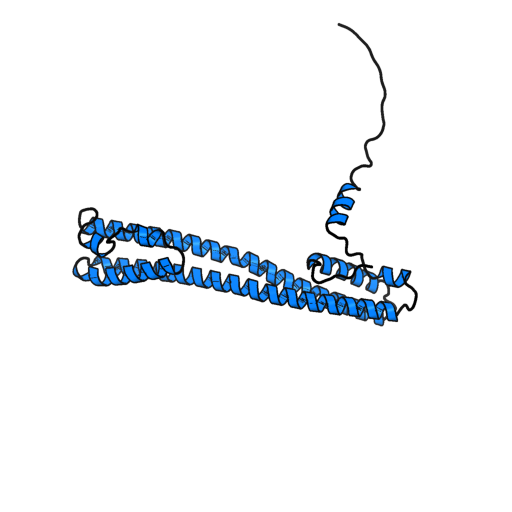 N N . THR A 1 217 ? 33.262 9.271 -7.604 1.00 57.53 217 THR A N 1
ATOM 1678 C CA . THR A 1 217 ? 34.617 9.770 -7.892 1.00 57.53 217 THR A CA 1
ATOM 1679 C C . THR A 1 217 ? 34.612 10.925 -8.896 1.00 57.53 217 THR A C 1
ATOM 1681 O O . THR A 1 217 ? 35.433 11.824 -8.778 1.00 57.53 217 THR A O 1
ATOM 1684 N N . ALA A 1 218 ? 33.687 10.929 -9.862 1.00 57.94 218 ALA A N 1
ATOM 1685 C CA . ALA A 1 218 ? 33.563 12.011 -10.841 1.00 57.94 218 ALA A CA 1
ATOM 1686 C C . ALA A 1 218 ? 33.041 13.311 -10.204 1.00 57.94 218 ALA A C 1
ATOM 1688 O O . ALA A 1 218 ? 33.617 14.364 -10.445 1.00 57.94 218 ALA A O 1
ATOM 1689 N N . ASP A 1 219 ? 32.042 13.227 -9.317 1.00 57.03 219 ASP A N 1
ATOM 1690 C CA . ASP A 1 219 ? 31.530 14.398 -8.581 1.00 57.03 219 ASP A CA 1
ATOM 1691 C C . ASP A 1 219 ? 32.566 14.985 -7.598 1.00 57.03 219 ASP A C 1
ATOM 1693 O O . ASP A 1 219 ? 32.460 16.142 -7.207 1.00 57.03 219 ASP A O 1
ATOM 1697 N N . ALA A 1 220 ? 33.580 14.205 -7.204 1.00 57.69 220 ALA A N 1
ATOM 1698 C CA . ALA A 1 220 ? 34.691 14.669 -6.371 1.00 57.69 220 ALA A CA 1
ATOM 1699 C C . ALA A 1 220 ? 35.853 15.279 -7.181 1.00 57.69 220 ALA A C 1
ATOM 1701 O O . ALA A 1 220 ? 36.719 15.921 -6.601 1.00 57.69 220 ALA A O 1
ATOM 1702 N N . SER A 1 221 ? 35.890 15.069 -8.501 1.00 52.50 221 SER A N 1
ATOM 1703 C CA . SER A 1 221 ? 36.984 15.509 -9.379 1.00 52.50 221 SER A CA 1
ATOM 1704 C C . SER A 1 221 ? 36.736 16.869 -10.038 1.00 52.50 221 SER A C 1
ATOM 1706 O O . SER A 1 221 ? 37.688 17.460 -10.533 1.00 52.50 221 SER A O 1
ATOM 1708 N N . ASP A 1 222 ? 35.496 17.363 -10.049 1.00 53.16 222 ASP A N 1
ATOM 1709 C CA . ASP A 1 222 ? 35.117 18.660 -10.645 1.00 53.16 222 ASP A CA 1
ATOM 1710 C C . ASP A 1 222 ? 35.159 19.828 -9.629 1.00 53.16 222 ASP A C 1
ATOM 1712 O O . ASP A 1 222 ? 34.684 20.926 -9.916 1.00 53.16 222 ASP A O 1
ATOM 1716 N N . GLY A 1 223 ? 35.697 19.602 -8.422 1.00 50.94 223 GLY A N 1
ATOM 1717 C CA . GLY A 1 223 ? 35.640 20.553 -7.304 1.00 50.94 223 GLY A CA 1
ATOM 1718 C C . GLY A 1 223 ? 36.965 21.153 -6.825 1.00 50.94 223 GLY A C 1
ATOM 1719 O O . GLY A 1 223 ? 36.918 21.921 -5.872 1.00 50.94 223 GLY A O 1
ATOM 1720 N N . ASP A 1 224 ? 38.115 20.825 -7.429 1.00 46.81 224 ASP A N 1
ATOM 1721 C CA . ASP A 1 224 ? 39.433 21.088 -6.811 1.00 46.81 224 ASP A CA 1
ATOM 1722 C C . ASP A 1 224 ? 40.462 21.749 -7.756 1.00 46.81 224 ASP A C 1
ATOM 1724 O O . ASP A 1 224 ? 41.653 21.455 -7.721 1.00 46.81 224 ASP A O 1
ATOM 1728 N N . GLU A 1 225 ? 40.012 22.674 -8.612 1.00 48.56 225 GLU A N 1
ATOM 1729 C CA . GLU A 1 225 ? 40.899 23.564 -9.383 1.00 48.56 225 GLU A CA 1
ATOM 1730 C C . GLU A 1 225 ? 40.465 25.036 -9.263 1.00 48.56 225 GLU A C 1
ATOM 1732 O O . GLU A 1 225 ? 40.062 25.653 -10.245 1.00 48.56 225 GLU A O 1
ATOM 1737 N N . ALA A 1 226 ? 40.515 25.620 -8.060 1.00 52.22 226 ALA A N 1
ATOM 1738 C CA . ALA A 1 226 ? 40.512 27.082 -7.904 1.00 52.22 226 ALA A CA 1
ATOM 1739 C C . ALA A 1 226 ? 40.944 27.542 -6.500 1.00 52.22 226 ALA A C 1
ATOM 1741 O O . ALA A 1 226 ? 40.194 28.256 -5.848 1.00 52.22 226 ALA A O 1
ATOM 1742 N N . GLU A 1 227 ? 42.134 27.179 -6.018 1.00 51.00 227 GLU A N 1
ATOM 1743 C CA . GLU A 1 227 ? 42.799 27.988 -4.980 1.00 51.00 227 GLU A CA 1
ATOM 1744 C C . GLU A 1 227 ? 44.295 27.666 -4.915 1.00 51.00 227 GLU A C 1
ATOM 1746 O O . GLU A 1 227 ? 44.804 26.996 -4.019 1.00 51.00 227 GLU A O 1
ATOM 1751 N N . SER A 1 228 ? 45.030 28.152 -5.912 1.00 47.97 228 SER A N 1
ATOM 1752 C CA . SER A 1 228 ? 46.471 28.310 -5.784 1.00 47.97 228 SER A CA 1
ATOM 1753 C C . SER A 1 228 ? 46.877 29.695 -6.261 1.00 47.97 228 SER A C 1
ATOM 1755 O O . SER A 1 228 ? 46.758 30.007 -7.444 1.00 47.97 228 SER A O 1
ATOM 1757 N N . ASP A 1 229 ? 47.443 30.425 -5.305 1.00 48.28 229 ASP A N 1
ATOM 1758 C CA . ASP A 1 229 ? 48.539 31.373 -5.481 1.00 48.28 229 ASP A CA 1
ATOM 1759 C C . ASP A 1 229 ? 48.173 32.861 -5.587 1.00 48.28 229 ASP A C 1
ATOM 1761 O O . ASP A 1 229 ? 48.030 33.421 -6.668 1.00 48.28 229 ASP A O 1
ATOM 1765 N N . GLU A 1 230 ? 48.140 33.529 -4.429 1.00 53.38 230 GLU A N 1
ATOM 1766 C CA . GLU A 1 230 ? 48.938 34.748 -4.283 1.00 53.38 230 GLU A CA 1
ATOM 1767 C C . GLU A 1 230 ? 49.419 34.885 -2.830 1.00 53.38 230 GLU A C 1
ATOM 1769 O O . GLU A 1 230 ? 48.751 35.409 -1.937 1.00 53.38 230 GLU A O 1
ATOM 1774 N N . SER A 1 231 ? 50.609 34.339 -2.588 1.00 56.94 231 SER A N 1
ATOM 1775 C CA . SER A 1 231 ? 51.427 34.701 -1.435 1.00 56.94 231 SER A CA 1
ATOM 1776 C C . SER A 1 231 ? 52.026 36.079 -1.698 1.00 56.94 231 SER A C 1
ATOM 1778 O O . SER A 1 231 ? 52.684 36.233 -2.719 1.00 56.94 231 SER A O 1
ATOM 1780 N N . LEU A 1 232 ? 51.910 37.039 -0.776 1.00 44.31 232 LEU A N 1
ATOM 1781 C CA . LEU A 1 232 ? 52.949 38.059 -0.609 1.00 44.31 232 LEU A CA 1
ATOM 1782 C C . LEU A 1 232 ? 53.001 38.575 0.834 1.00 44.31 232 LEU A C 1
ATOM 1784 O O . LEU A 1 232 ? 52.025 39.027 1.430 1.00 44.31 232 LEU A O 1
ATOM 1788 N N . GLU A 1 233 ? 54.203 38.418 1.368 1.00 54.53 233 GLU A N 1
ATOM 1789 C CA . GLU A 1 233 ? 54.711 38.743 2.689 1.00 54.53 233 GLU A CA 1
ATOM 1790 C C . GLU A 1 233 ? 54.689 40.247 2.999 1.00 54.53 233 GLU A C 1
ATOM 1792 O O . GLU A 1 233 ? 54.754 41.074 2.093 1.00 54.53 233 GLU A O 1
ATOM 1797 N N . SER A 1 234 ? 54.723 40.581 4.298 1.00 43.78 234 SER A N 1
ATOM 1798 C CA . SER A 1 234 ? 55.561 41.635 4.917 1.00 43.78 234 SER A CA 1
ATOM 1799 C C . SER A 1 234 ? 54.868 42.137 6.193 1.00 43.78 234 SER A C 1
ATOM 1801 O O . SER A 1 234 ? 53.874 42.845 6.118 1.00 43.78 234 SER A O 1
ATOM 1803 N N . SER A 1 235 ? 55.238 41.666 7.385 1.00 51.78 235 SER A N 1
ATOM 1804 C CA . SER A 1 235 ? 56.289 42.240 8.249 1.00 51.78 235 SER A CA 1
ATOM 1805 C C . SER A 1 235 ? 55.906 43.568 8.916 1.00 51.78 235 SER A C 1
ATOM 1807 O O . SER A 1 235 ? 55.384 44.470 8.273 1.00 51.78 235 SER A O 1
ATOM 1809 N N . THR A 1 236 ? 56.339 43.703 10.179 1.00 47.78 236 THR A N 1
ATOM 1810 C CA . THR A 1 236 ? 56.511 44.935 10.987 1.00 47.78 236 THR A CA 1
ATOM 1811 C C . THR A 1 236 ? 55.242 45.592 11.572 1.00 47.78 236 THR A C 1
ATOM 1813 O O . THR A 1 236 ? 54.216 45.6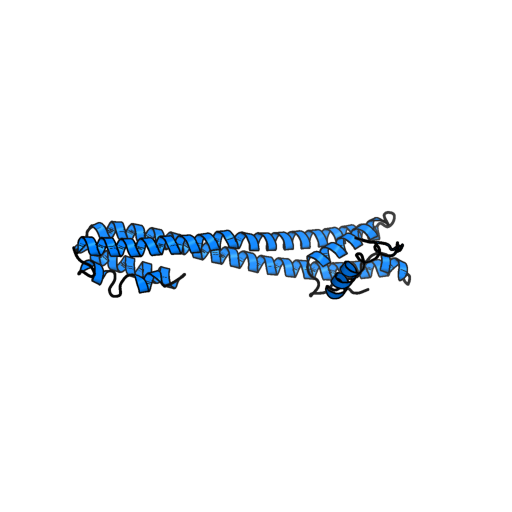20 10.918 1.00 47.78 236 THR A O 1
ATOM 1816 N N . THR A 1 237 ? 55.177 46.196 12.768 1.00 51.84 237 THR A N 1
ATOM 1817 C CA . THR A 1 237 ? 56.091 46.396 13.912 1.00 51.84 237 THR A CA 1
ATOM 1818 C C . THR A 1 237 ? 55.330 47.198 15.000 1.00 51.84 237 THR A C 1
ATOM 1820 O O . THR A 1 237 ? 54.610 48.134 14.673 1.00 51.84 237 THR A O 1
ATOM 1823 N N . THR A 1 238 ? 55.569 46.856 16.276 1.00 50.66 238 THR A N 1
ATOM 1824 C CA . THR A 1 238 ? 55.450 47.642 17.542 1.00 50.66 238 THR A CA 1
ATOM 1825 C C . THR A 1 238 ? 54.135 48.190 18.120 1.00 50.66 238 THR A C 1
ATOM 1827 O O . THR A 1 238 ? 53.398 48.921 17.470 1.00 50.66 238 THR A O 1
ATOM 1830 N N . ALA A 1 239 ? 54.130 48.016 19.456 1.00 57.16 239 ALA A N 1
ATOM 1831 C CA . ALA A 1 239 ? 53.604 48.823 20.568 1.00 57.16 239 ALA A CA 1
ATOM 1832 C C . ALA A 1 239 ? 52.129 48.653 20.944 1.00 57.16 239 ALA A C 1
ATOM 1834 O O . ALA A 1 239 ? 51.254 49.255 20.290 1.00 57.16 239 ALA A O 1
#